Protein AF-0000000079913265 (afdb_homodimer)

Foldseek 3Di:
DPQPDDDPDDPLNVVQVVCCVVPVPDDPVVCVPVVVVVVVVVVVLVLLCVLQVVLPHHPLLLQQLVQQVVVPPVSKDFLVSSCVRGPDNPDDSVVSLVVCVVVVQWDKDADPVHRVTIMIGGDPVNNVSSVVSVVSNVVSVCVVCVSDDPVRVVVVVVVVVVVVVVVVVVVPPPD/DPQPDDDPDDPLNVVQVVCCVVPVVDDPVVCVPVVVVVVVVVVVLVLLCVLQVVLPHHPLLLQQLVQQVVVPPVSKDFLVSSCVRGPDNPDDSVVSLVVCVVVVQWDKDADPVHRVTIMIGGDPVNNVSSVVSVVSNVVSVCVVCVSDDPVRVVVVVVVVVVVVVVVVVVPPPPD

Secondary structure (DSSP, 8-state):
---PPPPS--HHHHHHHHHHHH-TTS--TTHHHHHHHHHHHHHHHHHHHHHHHHTT--HHHHHHHHHHHHT-TT-EEEHHHHHHH-SS--S-HHHHHHHHHHTTSEEEEE-SS-TT-EEEEE-HHHHHHHHHHHHHHHHHHHHHHTTS-HHHHHHHHHHHHHHHHHHHHHHS---/---PPPPS--HHHHHHHHHHHH-TTS--TTHHHHHHHHHHHHHHHHHHHHHHHHTT--HHHHHHHHHHHHT-TT-EEEHHHHHHH-SS--S-HHHHHHHHHHTTSEEEEE-SS-TT-EEEEE-HHHHHHHHHHHHHHHHHHHHHHTTS-HHHHHHHHHHHHHHHHHHHHHHS---

Organism: NCBI:txid1990687

Nearest PDB structures (foldseek):
  8ylj-assembly1_A  TM=9.415E-01  e=3.401E-14  Pectobacterium atrosepticum
  8ylg-assembly1_B  TM=9.273E-01  e=4.060E-13  Burkholderia thailandensis
  8ylm-assembly1_A  TM=8.677E-01  e=1.323E-09  Deinococcus radiodurans
  2nnn-assembly3_F  TM=8.745E-01  e=3.404E-07  Pseudomonas aeruginosa
  7kfq-assembly1_A  TM=7.157E-01  e=2.123E-07  Variovorax paradoxus

Structure (mmCIF, N/CA/C/O backbone):
data_AF-0000000079913265-model_v1
#
loop_
_entity.id
_entity.type
_entity.pdbx_description
1 polymer 'MarR family transcriptional regulator'
#
loop_
_atom_site.group_PDB
_atom_site.id
_atom_site.type_symbol
_atom_site.label_atom_id
_atom_site.label_alt_id
_atom_site.label_comp_id
_atom_site.label_asym_id
_atom_site.label_entity_id
_atom_site.label_seq_id
_atom_site.pdbx_PDB_ins_code
_atom_site.Cartn_x
_atom_site.Cartn_y
_atom_site.Cartn_z
_atom_site.occupancy
_atom_site.B_iso_or_equiv
_atom_site.auth_seq_id
_atom_site.auth_comp_id
_atom_site.auth_asym_id
_atom_site.auth_atom_id
_atom_site.pdbx_PDB_model_num
ATOM 1 N N . MET A 1 1 ? 22.391 -13.742 11.375 1 39.75 1 MET A N 1
ATOM 2 C CA . MET A 1 1 ? 22.5 -12.32 11.047 1 39.75 1 MET A CA 1
ATOM 3 C C . MET A 1 1 ? 21.828 -11.469 12.117 1 39.75 1 MET A C 1
ATOM 5 O O . MET A 1 1 ? 20.672 -11.703 12.469 1 39.75 1 MET A O 1
ATOM 9 N N . THR A 1 2 ? 22.5 -10.867 12.93 1 47.47 2 THR A N 1
ATOM 10 C CA . THR A 1 2 ? 22.047 -10.148 14.109 1 47.47 2 THR A CA 1
ATOM 11 C C . THR A 1 2 ? 20.984 -9.109 13.734 1 47.47 2 THR A C 1
ATOM 13 O O . THR A 1 2 ? 21.266 -8.195 12.945 1 47.47 2 THR A O 1
ATOM 16 N N . GLN A 1 3 ? 19.734 -9.438 13.711 1 60.06 3 GLN A N 1
ATOM 17 C CA . GLN A 1 3 ? 18.625 -8.547 13.383 1 60.06 3 GLN A CA 1
ATOM 18 C C . GLN A 1 3 ? 18.688 -7.254 14.188 1 60.06 3 GLN A C 1
ATOM 20 O O . GLN A 1 3 ? 18.875 -7.285 15.406 1 60.06 3 GLN A O 1
ATOM 25 N N . ARG A 1 4 ? 19 -6.188 13.578 1 70 4 ARG A N 1
ATOM 26 C CA . ARG A 1 4 ? 19 -4.895 14.25 1 70 4 ARG A CA 1
ATOM 27 C C . ARG A 1 4 ? 17.688 -4.66 14.992 1 70 4 ARG A C 1
ATOM 29 O O . ARG A 1 4 ? 16.609 -4.992 14.477 1 70 4 ARG A O 1
ATOM 36 N N . PRO A 1 5 ? 17.938 -4.367 16.219 1 83.25 5 PRO A N 1
ATOM 37 C CA . PRO A 1 5 ? 16.703 -4.117 16.984 1 83.25 5 PRO A CA 1
ATOM 38 C C . PRO A 1 5 ? 15.805 -3.07 16.328 1 83.25 5 PRO A C 1
ATOM 40 O O . PRO A 1 5 ? 16.297 -2.115 15.727 1 83.25 5 PRO A O 1
ATOM 43 N N . VAL A 1 6 ? 14.586 -3.309 16.375 1 84.25 6 VAL A N 1
ATOM 44 C CA . VAL A 1 6 ? 13.609 -2.359 15.844 1 84.25 6 VAL A CA 1
ATOM 45 C C . VAL A 1 6 ? 13.523 -1.142 16.766 1 84.25 6 VAL A C 1
ATOM 47 O O . VAL A 1 6 ? 13.227 -1.274 17.953 1 84.25 6 VAL A O 1
ATOM 50 N N . PRO A 1 7 ? 13.797 0.081 16.188 1 86.06 7 PRO A N 1
ATOM 51 C CA . PRO A 1 7 ? 13.664 1.273 17.016 1 86.06 7 PRO A CA 1
ATOM 52 C C . PRO A 1 7 ? 12.258 1.433 17.609 1 86.06 7 PRO A C 1
ATOM 54 O O . PRO A 1 7 ? 11.281 1.046 16.969 1 86.06 7 PRO A O 1
ATOM 57 N N . ASP A 1 8 ? 12.172 2.004 18.703 1 87.12 8 ASP A N 1
ATOM 58 C CA . ASP A 1 8 ? 10.906 2.184 19.406 1 87.12 8 ASP A CA 1
ATOM 59 C C . ASP A 1 8 ? 10.102 3.328 18.797 1 87.12 8 ASP A C 1
ATOM 61 O O . ASP A 1 8 ? 8.898 3.463 19.062 1 87.12 8 ASP A O 1
ATOM 65 N N . ARG A 1 9 ? 10.852 4.172 18.078 1 92.25 9 ARG A N 1
ATOM 66 C CA . ARG A 1 9 ? 10.211 5.309 17.422 1 92.25 9 ARG A CA 1
ATOM 67 C C . ARG A 1 9 ? 10.578 5.359 15.945 1 92.25 9 ARG A C 1
ATOM 69 O O . ARG A 1 9 ? 11.648 4.891 15.547 1 92.25 9 ARG A O 1
ATOM 76 N N . ASP A 1 10 ? 9.633 5.887 15.148 1 94.19 10 ASP A N 1
ATOM 77 C CA . ASP A 1 10 ? 9.875 6.035 13.719 1 94.19 10 ASP A CA 1
ATOM 78 C C . ASP A 1 10 ? 9.359 7.379 13.211 1 94.19 10 ASP A C 1
ATOM 80 O O . ASP A 1 10 ? 8.969 8.242 14 1 94.19 10 ASP A O 1
ATOM 84 N N . ALA A 1 11 ? 9.477 7.578 11.922 1 93.25 11 ALA A N 1
ATOM 85 C CA . ALA A 1 11 ? 9.102 8.852 11.305 1 93.25 11 ALA A CA 1
ATOM 86 C C . ALA A 1 11 ? 7.629 9.164 11.555 1 93.25 11 ALA A C 1
ATOM 88 O O . ALA A 1 11 ? 7.258 10.336 11.711 1 93.25 11 ALA A O 1
ATOM 89 N N . VAL A 1 12 ? 6.758 8.156 11.617 1 97.12 12 VAL A N 1
ATOM 90 C CA . VAL A 1 12 ? 5.332 8.359 11.844 1 97.12 12 VAL A CA 1
ATOM 91 C C . VAL A 1 12 ? 5.105 8.945 13.227 1 97.12 12 VAL A C 1
ATOM 93 O O . VAL A 1 12 ? 4.266 9.836 13.406 1 97.12 12 VAL A O 1
ATOM 96 N N . ASP A 1 13 ? 5.852 8.461 14.234 1 97.5 13 ASP A N 1
ATOM 97 C CA . ASP A 1 13 ? 5.762 9.039 15.57 1 97.5 13 ASP A CA 1
ATOM 98 C C . ASP A 1 13 ? 6.102 10.523 15.555 1 97.5 13 ASP A C 1
ATOM 100 O O . ASP A 1 13 ? 5.441 11.32 16.219 1 97.5 13 ASP A O 1
ATOM 104 N N . ASP A 1 14 ? 7.16 10.891 14.805 1 96.31 14 ASP A N 1
ATOM 105 C CA . ASP A 1 14 ? 7.566 12.289 14.703 1 96.31 14 ASP A CA 1
ATOM 106 C C . ASP A 1 14 ? 6.453 13.133 14.086 1 96.31 14 ASP A C 1
ATOM 108 O O . ASP A 1 14 ? 6.18 14.242 14.562 1 96.31 14 ASP A O 1
ATOM 112 N N . ILE A 1 15 ? 5.852 12.633 13.047 1 97.5 15 ILE A N 1
ATOM 113 C CA . ILE A 1 15 ? 4.789 13.352 12.344 1 97.5 15 ILE A CA 1
ATOM 114 C C . ILE A 1 15 ? 3.584 13.516 13.266 1 97.5 15 ILE A C 1
ATOM 116 O O . ILE A 1 15 ? 3 14.602 13.344 1 97.5 15 ILE A O 1
ATOM 120 N N . VAL A 1 16 ? 3.223 12.469 13.977 1 98.12 16 VAL A N 1
ATOM 121 C CA . VAL A 1 16 ? 2.105 12.523 14.906 1 98.12 16 VAL A CA 1
ATOM 122 C C . VAL A 1 16 ? 2.377 13.578 15.977 1 98.12 16 VAL A C 1
ATOM 124 O O . VAL A 1 16 ? 1.499 14.375 16.312 1 98.12 16 VAL A O 1
ATOM 127 N N . ASP A 1 17 ? 3.598 13.594 16.484 1 97.75 17 ASP A N 1
ATOM 128 C CA . ASP A 1 17 ? 3.979 14.57 17.5 1 97.75 17 ASP A CA 1
ATOM 129 C C . ASP A 1 17 ? 3.896 15.992 16.969 1 97.75 17 ASP A C 1
ATOM 131 O O . ASP A 1 17 ? 3.443 16.906 17.656 1 97.75 17 ASP A O 1
ATOM 135 N N . GLN A 1 18 ? 4.352 16.203 15.766 1 97.56 18 GLN A N 1
ATOM 136 C CA . GLN A 1 18 ? 4.32 17.531 15.156 1 97.56 18 GLN A CA 1
ATOM 137 C C . GLN A 1 18 ? 2.887 18.016 14.984 1 97.56 18 GLN A C 1
ATOM 139 O O . GLN A 1 18 ? 2.586 19.188 15.281 1 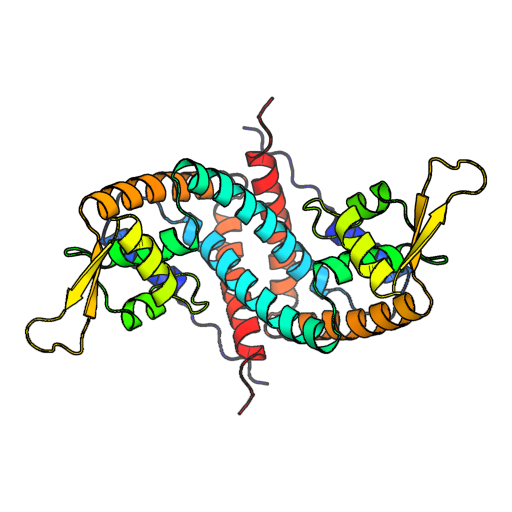97.56 18 GLN A O 1
ATOM 144 N N . TRP A 1 19 ? 2.031 17.125 14.516 1 98 19 TRP A N 1
ATOM 145 C CA . TRP A 1 19 ? 0.624 17.484 14.406 1 98 19 TRP A CA 1
ATOM 146 C C . TRP A 1 19 ? 0.044 17.859 15.758 1 98 19 TRP A C 1
ATOM 148 O O . TRP A 1 19 ? -0.651 18.875 15.883 1 98 19 TRP A O 1
ATOM 158 N N . ALA A 1 20 ? 0.318 17.031 16.75 1 97.44 20 ALA A N 1
ATOM 159 C CA . ALA A 1 20 ? -0.213 17.25 18.094 1 97.44 20 ALA A CA 1
ATOM 160 C C . ALA A 1 20 ? 0.242 18.609 18.641 1 97.44 20 ALA A C 1
ATOM 162 O O . ALA A 1 20 ? -0.51 19.281 19.359 1 97.44 20 ALA A O 1
ATOM 163 N N . HIS A 1 21 ? 1.423 19.047 18.328 1 97.38 21 HIS A N 1
ATOM 164 C CA . HIS A 1 21 ? 1.978 20.312 18.781 1 97.38 21 HIS A CA 1
ATOM 165 C C . HIS A 1 21 ? 1.354 21.484 18.047 1 97.38 21 HIS A C 1
ATOM 167 O O . HIS A 1 21 ? 1.011 22.5 18.656 1 97.38 21 HIS A O 1
ATOM 173 N N . GLN A 1 22 ? 1.153 21.359 16.781 1 97.81 22 GLN A N 1
ATOM 174 C CA . GLN A 1 22 ? 0.736 22.484 15.961 1 97.81 22 GLN A CA 1
ATOM 175 C C . GLN A 1 22 ? -0.785 22.594 15.914 1 97.81 22 GLN A C 1
ATOM 177 O O . GLN A 1 22 ? -1.325 23.688 15.711 1 97.81 22 GLN A O 1
ATOM 182 N N . TRP A 1 23 ? -1.471 21.5 16.062 1 97.69 23 TRP A N 1
ATOM 183 C CA . TRP A 1 23 ? -2.926 21.438 15.977 1 97.69 23 TRP A CA 1
ATOM 184 C C . TRP A 1 23 ? -3.484 20.375 16.906 1 97.69 23 TRP A C 1
ATOM 186 O O . TRP A 1 23 ? -4.027 19.359 16.453 1 97.69 23 TRP A O 1
ATOM 196 N N . PRO A 1 24 ? -3.471 20.625 18.203 1 97.75 24 PRO A N 1
ATOM 197 C CA . PRO A 1 24 ? -3.807 19.625 19.219 1 97.75 24 PRO A CA 1
ATOM 198 C C . PRO A 1 24 ? -5.238 19.094 19.094 1 97.75 24 PRO A C 1
ATOM 200 O O . PRO A 1 24 ? -5.535 17.984 19.516 1 97.75 24 PRO A O 1
ATOM 203 N N .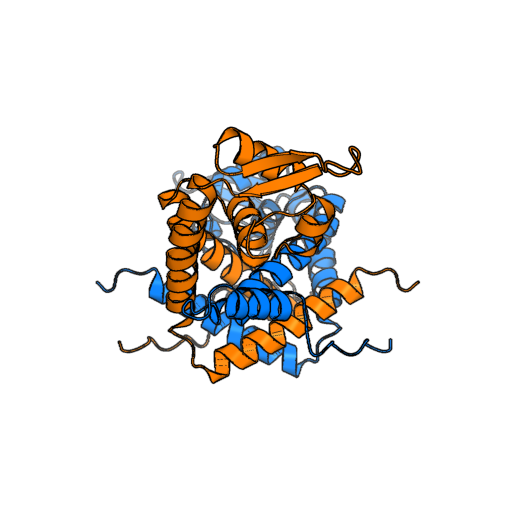 GLU A 1 25 ? -6.164 19.828 18.516 1 97.94 25 GLU A N 1
ATOM 204 C CA . GLU A 1 25 ? -7.574 19.469 18.438 1 97.94 25 GLU A CA 1
ATOM 205 C C . GLU A 1 25 ? -7.812 18.438 17.328 1 97.94 25 GLU A C 1
ATOM 207 O O . GLU A 1 25 ? -8.859 17.781 17.312 1 97.94 25 GLU A O 1
ATOM 212 N N . LEU A 1 26 ? -6.883 18.344 16.406 1 98.25 26 LEU A N 1
ATOM 213 C CA . LEU A 1 26 ? -7.012 17.406 15.305 1 98.25 26 LEU A CA 1
ATOM 214 C C . LEU A 1 26 ? -6.578 16 15.719 1 98.25 26 LEU A C 1
ATOM 216 O O . LEU A 1 26 ? -5.461 15.82 16.203 1 98.25 26 LEU A O 1
ATOM 220 N N . ASP A 1 27 ? -7.449 15.016 15.641 1 98.12 27 ASP A N 1
ATOM 221 C CA . ASP A 1 27 ? -7.086 13.633 15.93 1 98.12 27 ASP A CA 1
ATOM 222 C C . ASP A 1 27 ? -6.348 13 14.758 1 98.12 27 ASP A C 1
ATOM 224 O O . ASP A 1 27 ? -6.957 12.695 13.727 1 98.12 27 ASP A O 1
ATOM 228 N N . VAL A 1 28 ? -5.035 12.75 14.906 1 98.31 28 VAL A N 1
ATOM 229 C CA . VAL A 1 28 ? -4.266 12.164 13.812 1 98.31 28 VAL A CA 1
ATOM 230 C C . VAL A 1 28 ? -3.838 10.742 14.188 1 98.31 28 VAL A C 1
ATOM 232 O O . VAL A 1 28 ? -2.934 10.18 13.57 1 98.31 28 VAL A O 1
ATOM 235 N N . SER A 1 29 ? -4.492 10.125 15.227 1 98 29 SER A N 1
ATOM 236 C CA . SER A 1 29 ? -4.129 8.797 15.719 1 98 29 SER A CA 1
ATOM 237 C C . SER A 1 29 ? -4.203 7.758 14.602 1 98 29 SER A C 1
ATOM 239 O O . SER A 1 29 ? -3.422 6.801 14.586 1 98 29 SER A O 1
ATOM 241 N N . PRO A 1 30 ? -5.117 7.938 13.594 1 98.31 30 PRO A N 1
ATOM 242 C CA . PRO A 1 30 ? -5.168 6.922 12.539 1 98.31 30 PRO A CA 1
ATOM 243 C C . PRO A 1 30 ? -3.857 6.816 11.758 1 98.31 30 PRO A C 1
ATOM 245 O O . PRO A 1 30 ? -3.576 5.781 11.148 1 98.31 30 PRO A O 1
ATOM 248 N N . LEU A 1 31 ? -3.092 7.945 11.75 1 98 31 LEU A N 1
ATOM 249 C CA . LEU A 1 31 ? -1.812 7.98 11.055 1 98 31 LEU A CA 1
ATOM 250 C C . LEU A 1 31 ? -0.871 6.906 11.586 1 98 31 LEU A C 1
ATOM 252 O O . LEU A 1 31 ? -0.032 6.387 10.852 1 98 31 LEU A O 1
ATOM 256 N N . LYS A 1 32 ? -1.025 6.578 12.867 1 98.44 32 LYS A N 1
ATOM 257 C CA . LYS A 1 32 ? -0.16 5.574 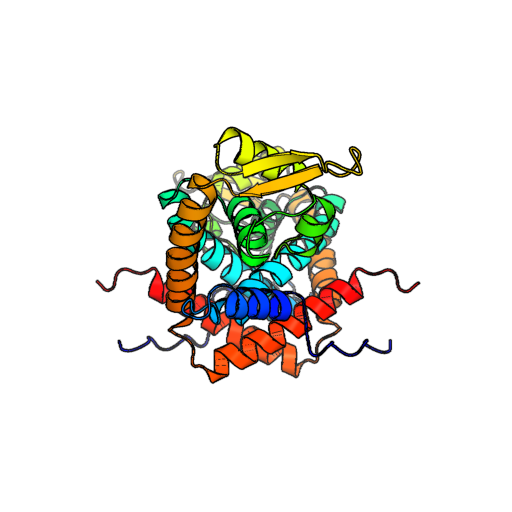13.477 1 98.44 32 LYS A CA 1
ATOM 258 C C . LYS A 1 32 ? -0.274 4.234 12.758 1 98.44 32 LYS A C 1
ATOM 260 O O . LYS A 1 32 ? 0.706 3.494 12.656 1 98.44 32 LYS A O 1
ATOM 265 N N . VAL A 1 33 ? -1.456 3.957 12.25 1 98.75 33 VAL A N 1
ATOM 266 C CA . VAL A 1 33 ? -1.671 2.701 11.539 1 98.75 33 VAL A CA 1
ATOM 267 C C . VAL A 1 33 ? -1.511 2.926 10.039 1 98.75 33 VAL A C 1
ATOM 269 O O . VAL A 1 33 ? -0.651 2.311 9.398 1 98.75 33 VAL A O 1
ATOM 272 N N . LEU A 1 34 ? -2.301 3.883 9.508 1 98.56 34 LEU A N 1
ATOM 273 C CA . LEU A 1 34 ? -2.428 3.992 8.055 1 98.56 34 LEU A CA 1
ATOM 274 C C . LEU A 1 34 ? -1.211 4.691 7.457 1 98.56 34 LEU A C 1
ATOM 276 O O . LEU A 1 34 ? -0.864 4.453 6.297 1 98.56 34 LEU A O 1
ATOM 280 N N . GLY A 1 35 ? -0.509 5.566 8.219 1 97.88 35 GLY A N 1
ATOM 281 C CA . GLY A 1 35 ? 0.789 6.059 7.785 1 97.88 35 GLY A CA 1
ATOM 282 C C . GLY A 1 35 ? 1.826 4.961 7.641 1 97.88 35 GLY A C 1
ATOM 283 O O . GLY A 1 35 ? 2.574 4.93 6.664 1 97.88 35 GLY A O 1
ATOM 284 N N . ARG A 1 36 ? 1.823 4.035 8.602 1 98.12 36 ARG A N 1
ATOM 285 C CA . ARG A 1 36 ? 2.785 2.938 8.57 1 98.12 36 ARG A CA 1
ATOM 286 C C . ARG A 1 36 ? 2.422 1.92 7.496 1 98.12 36 ARG A C 1
ATOM 288 O O . ARG A 1 36 ? 3.305 1.32 6.879 1 98.12 36 ARG A O 1
ATOM 295 N N . LEU A 1 37 ? 1.113 1.72 7.273 1 98.5 37 LEU A N 1
ATOM 296 C CA . LEU A 1 37 ? 0.681 0.907 6.141 1 98.5 37 LEU A CA 1
ATOM 297 C C . LEU A 1 37 ? 1.208 1.478 4.828 1 98.5 37 LEU A C 1
ATOM 299 O O . LEU A 1 37 ? 1.728 0.738 3.988 1 98.5 37 LEU A O 1
ATOM 303 N N . HIS A 1 38 ? 1.047 2.781 4.68 1 97.38 38 HIS A N 1
ATOM 304 C CA . HIS A 1 38 ? 1.468 3.484 3.473 1 97.38 38 HIS A CA 1
ATOM 305 C C . HIS A 1 38 ? 2.971 3.352 3.252 1 97.38 38 HIS A C 1
ATOM 307 O O . HIS A 1 38 ? 3.412 2.959 2.17 1 97.38 38 HIS A O 1
ATOM 313 N N . ARG A 1 39 ? 3.711 3.619 4.246 1 96 39 ARG A N 1
ATOM 314 C CA . ARG A 1 39 ? 5.168 3.553 4.148 1 96 39 ARG A CA 1
ATOM 315 C C . ARG A 1 39 ? 5.633 2.127 3.873 1 96 39 ARG A C 1
ATOM 317 O O . ARG A 1 39 ? 6.484 1.903 3.01 1 96 39 ARG A O 1
ATOM 324 N N . SER A 1 40 ? 5.086 1.134 4.621 1 97.38 40 SER A N 1
ATOM 325 C CA . SER A 1 40 ? 5.457 -0.263 4.426 1 97.38 40 SER A CA 1
ATOM 326 C C . SER A 1 40 ? 5.148 -0.721 3.002 1 97.38 40 SER A C 1
ATOM 328 O O . SER A 1 40 ? 5.953 -1.425 2.385 1 97.38 40 SER A O 1
ATOM 330 N N . TYR A 1 41 ? 4.004 -0.296 2.506 1 97.19 41 TYR A N 1
ATOM 331 C CA . TYR A 1 41 ? 3.625 -0.69 1.153 1 97.19 41 TYR A CA 1
ATOM 332 C C . TYR A 1 41 ? 4.598 -0.123 0.126 1 97.19 41 TYR A C 1
ATOM 334 O O . TYR A 1 41 ? 5 -0.82 -0.808 1 97.19 41 TYR A O 1
ATOM 342 N N . LEU A 1 42 ? 4.938 1.165 0.232 1 94.81 42 LEU A N 1
ATOM 343 C CA . LEU A 1 42 ? 5.832 1.778 -0.743 1 94.81 42 LEU A CA 1
ATOM 344 C C . LEU A 1 42 ? 7.191 1.083 -0.747 1 94.81 42 LEU A C 1
ATOM 346 O O . LEU A 1 42 ? 7.785 0.878 -1.808 1 94.81 42 LEU A O 1
ATOM 350 N N . ARG A 1 43 ? 7.688 0.739 0.464 1 94.56 43 ARG A N 1
ATOM 351 C CA . ARG A 1 43 ? 8.945 0.01 0.551 1 94.56 43 ARG A CA 1
ATOM 352 C C . ARG A 1 43 ? 8.82 -1.38 -0.065 1 94.56 43 ARG A C 1
ATOM 354 O O . ARG A 1 43 ? 9.719 -1.829 -0.785 1 94.56 43 ARG A O 1
ATOM 361 N N . TYR A 1 44 ? 7.754 -2.004 0.228 1 96.25 44 TYR A N 1
ATOM 362 C CA . TYR A 1 44 ? 7.418 -3.295 -0.363 1 96.25 44 TYR A CA 1
ATOM 363 C C . TYR A 1 44 ? 7.34 -3.195 -1.882 1 96.25 44 TYR A C 1
ATOM 365 O O . TYR A 1 44 ? 7.957 -3.992 -2.594 1 96.25 44 TYR A O 1
ATOM 373 N N . GLN A 1 45 ? 6.613 -2.256 -2.408 1 94.69 45 GLN A N 1
ATOM 374 C CA . GLN A 1 45 ? 6.438 -2.049 -3.842 1 94.69 45 GLN A CA 1
ATOM 375 C C . GLN A 1 45 ? 7.777 -1.839 -4.539 1 94.69 45 GLN A C 1
ATOM 377 O O . GLN A 1 45 ? 8.016 -2.385 -5.617 1 94.69 45 GLN A O 1
ATOM 382 N N . ALA A 1 46 ? 8.648 -1.076 -3.939 1 93.06 46 ALA A N 1
ATOM 383 C CA . ALA A 1 46 ? 9.977 -0.836 -4.5 1 93.06 46 ALA A CA 1
ATOM 384 C C . ALA A 1 46 ? 10.766 -2.135 -4.605 1 93.06 46 ALA A C 1
ATOM 386 O O . ALA A 1 46 ? 11.484 -2.355 -5.59 1 93.06 46 ALA A O 1
ATOM 387 N N . SER A 1 47 ? 10.641 -2.934 -3.598 1 92.94 47 SER A N 1
ATOM 388 C CA . SER A 1 47 ? 11.336 -4.215 -3.6 1 92.94 47 SER A CA 1
ATOM 389 C C . SER A 1 47 ? 10.82 -5.125 -4.707 1 92.94 47 SER A C 1
ATOM 391 O O . SER A 1 47 ? 11.586 -5.867 -5.32 1 92.94 47 SER A O 1
ATOM 393 N N . LEU A 1 48 ? 9.492 -5.066 -5.012 1 93.62 48 LEU A N 1
ATOM 394 C CA . LEU A 1 48 ? 8.883 -5.863 -6.07 1 93.62 48 LEU A CA 1
ATOM 395 C C . LEU A 1 48 ? 9.352 -5.391 -7.441 1 93.62 48 LEU A C 1
ATOM 397 O O . LEU A 1 48 ? 9.586 -6.203 -8.336 1 93.62 48 LEU A O 1
ATOM 401 N N . ALA A 1 49 ? 9.43 -4.09 -7.57 1 92.06 49 ALA A N 1
ATOM 402 C CA . ALA A 1 49 ? 9.828 -3.502 -8.844 1 92.06 49 ALA A CA 1
ATOM 403 C C . ALA A 1 49 ? 11.188 -4.035 -9.297 1 92.06 49 ALA A C 1
ATOM 405 O O . ALA A 1 49 ? 11.391 -4.309 -10.484 1 92.06 49 ALA A O 1
ATOM 406 N N . VAL A 1 50 ? 12.047 -4.215 -8.383 1 90.88 50 VAL A N 1
ATOM 407 C CA . VAL A 1 50 ? 13.383 -4.711 -8.688 1 90.88 50 VAL A CA 1
ATOM 408 C C . VAL A 1 50 ? 13.297 -6.113 -9.281 1 90.88 50 VAL A C 1
ATOM 410 O O . VAL A 1 50 ? 13.898 -6.395 -10.32 1 90.88 50 VAL A O 1
ATOM 413 N N . VAL A 1 51 ? 12.5 -6.965 -8.695 1 93.06 51 VAL A N 1
ATOM 414 C CA . VAL A 1 51 ? 12.344 -8.352 -9.125 1 93.06 51 VAL A CA 1
ATOM 415 C C . VAL A 1 51 ? 11.648 -8.391 -10.484 1 93.06 51 VAL A C 1
ATOM 417 O O . VAL A 1 51 ? 12.102 -9.07 -11.406 1 93.06 51 VAL A O 1
ATOM 420 N N . PHE A 1 52 ? 10.547 -7.684 -10.688 1 94.12 52 PHE A N 1
ATOM 421 C CA . PHE A 1 52 ? 9.719 -7.746 -11.883 1 94.12 52 PHE A CA 1
ATOM 422 C C . PHE A 1 52 ? 10.438 -7.109 -13.07 1 94.12 52 PHE A C 1
ATOM 424 O O . PHE A 1 52 ? 10.352 -7.605 -14.195 1 94.12 52 PHE A O 1
ATOM 431 N N . GLU A 1 53 ? 11.156 -6.027 -12.805 1 92.06 53 GLU A N 1
ATOM 432 C CA . GLU A 1 53 ? 11.93 -5.391 -13.867 1 92.06 53 GLU A CA 1
ATOM 433 C C . GLU A 1 53 ? 12.992 -6.336 -14.422 1 92.06 53 GLU A C 1
ATOM 435 O O . GLU A 1 53 ? 13.234 -6.363 -15.633 1 92.06 53 GLU A O 1
ATOM 440 N N . GLU A 1 54 ? 13.586 -7.07 -13.578 1 91.81 54 GLU A N 1
ATOM 441 C CA . GLU A 1 54 ? 14.594 -8.039 -13.992 1 91.81 54 GLU A CA 1
ATOM 442 C C . GLU A 1 54 ? 14.016 -9.07 -14.961 1 91.81 54 GLU A C 1
ATOM 444 O O . GLU A 1 54 ? 14.742 -9.633 -15.781 1 91.81 54 GLU A O 1
ATOM 449 N N . HIS A 1 55 ? 12.734 -9.203 -14.922 1 90.88 55 HIS A N 1
ATOM 450 C CA . HIS A 1 55 ? 12.109 -10.242 -15.734 1 90.88 55 HIS A CA 1
ATOM 451 C C . HIS A 1 55 ? 11.211 -9.633 -16.812 1 90.88 55 HIS A C 1
ATOM 453 O O . HIS A 1 55 ? 10.484 -10.359 -17.484 1 90.88 55 HIS A O 1
ATOM 459 N N . GLY A 1 56 ? 11.156 -8.328 -16.859 1 90.69 56 GLY A N 1
ATOM 460 C CA . GLY A 1 56 ? 10.469 -7.621 -17.922 1 90.69 56 GLY A CA 1
ATOM 461 C C . GLY A 1 56 ? 8.961 -7.652 -17.781 1 90.69 56 GLY A C 1
ATOM 462 O O . GLY A 1 56 ? 8.234 -7.609 -18.781 1 90.69 56 GLY A O 1
ATOM 463 N N . ILE A 1 57 ? 8.406 -7.906 -16.641 1 92.56 57 ILE A N 1
ATOM 464 C CA . ILE A 1 57 ? 6.965 -7.855 -16.406 1 92.56 57 ILE A CA 1
ATOM 465 C C . ILE A 1 57 ? 6.668 -6.945 -15.219 1 92.56 57 ILE A C 1
ATOM 467 O O . ILE A 1 57 ? 7.582 -6.559 -14.484 1 92.56 57 ILE A O 1
ATOM 471 N N . ASN A 1 58 ? 5.477 -6.512 -15.078 1 92.19 58 ASN A N 1
ATOM 472 C CA . ASN A 1 58 ? 5.062 -5.727 -13.914 1 92.19 58 ASN A CA 1
ATOM 473 C C . ASN A 1 58 ? 4.098 -6.508 -13.031 1 92.19 58 ASN A C 1
ATOM 475 O O . ASN A 1 58 ? 3.736 -7.645 -13.344 1 92.19 58 ASN A O 1
ATOM 479 N N . MET A 1 59 ? 3.723 -5.926 -12 1 92.44 59 MET A N 1
ATOM 480 C CA . MET A 1 59 ? 2.916 -6.609 -10.992 1 92.44 59 MET A CA 1
ATOM 481 C C . MET A 1 59 ? 1.562 -7.016 -11.562 1 92.44 59 MET A C 1
ATOM 483 O O . MET A 1 59 ? 1.062 -8.102 -11.266 1 92.44 59 MET A O 1
ATOM 487 N N . ALA A 1 60 ? 0.961 -6.176 -12.352 1 91 60 ALA A N 1
ATOM 488 C CA . ALA A 1 60 ? -0.343 -6.477 -12.938 1 91 60 ALA A CA 1
ATOM 489 C C . ALA A 1 60 ? -0.264 -7.695 -13.852 1 91 60 ALA A C 1
ATOM 491 O O . ALA A 1 60 ? -1.118 -8.586 -13.789 1 91 60 ALA A O 1
ATOM 492 N N . SER A 1 61 ? 0.754 -7.711 -14.719 1 92.44 61 SER A N 1
ATOM 493 C CA . SER A 1 61 ? 0.982 -8.852 -15.602 1 92.44 61 SER A CA 1
ATOM 494 C C . SER A 1 61 ? 1.256 -10.125 -14.797 1 92.44 61 SER A C 1
ATOM 496 O O . SER A 1 61 ? 0.732 -11.188 -15.117 1 92.44 61 SER A O 1
ATOM 498 N N . PHE A 1 62 ? 2.066 -9.977 -13.82 1 96.19 62 PHE A N 1
ATOM 499 C CA . PHE A 1 62 ? 2.355 -11.125 -12.961 1 96.19 62 PHE A CA 1
ATOM 500 C C . PHE A 1 62 ? 1.071 -11.695 -12.375 1 96.19 62 PHE A C 1
ATOM 502 O O . PHE A 1 62 ? 0.878 -12.914 -12.359 1 96.19 62 PHE A O 1
ATOM 509 N N . ASP A 1 63 ? 0.268 -10.852 -11.82 1 95.94 63 ASP A N 1
ATOM 510 C CA . ASP A 1 63 ? -0.958 -11.289 -11.156 1 95.94 63 ASP A CA 1
ATOM 511 C C . ASP A 1 63 ? -1.834 -12.102 -12.102 1 95.94 63 ASP A C 1
ATOM 513 O O . ASP A 1 63 ? -2.383 -13.133 -11.711 1 95.94 63 ASP A O 1
ATOM 517 N N . VAL A 1 64 ? -1.98 -11.695 -13.352 1 95.75 64 VAL A N 1
ATOM 518 C CA . VAL A 1 64 ? -2.768 -12.422 -14.352 1 95.75 64 VAL A CA 1
ATOM 519 C C . VAL A 1 64 ? -2.107 -13.758 -14.656 1 95.75 64 VAL A C 1
ATOM 521 O O . VAL A 1 64 ? -2.768 -14.805 -14.656 1 95.75 64 VAL A O 1
ATOM 524 N N . LEU A 1 65 ? -0.809 -13.75 -14.945 1 97.38 65 LEU A N 1
ATOM 525 C CA . LEU A 1 65 ? -0.079 -14.977 -15.242 1 97.38 65 LEU A CA 1
ATOM 526 C C . LEU A 1 65 ? -0.179 -15.961 -14.078 1 97.38 65 LEU A C 1
ATOM 528 O O . LEU A 1 65 ? -0.369 -17.156 -14.289 1 97.38 65 LEU A O 1
ATOM 532 N N . ALA A 1 66 ? -0.006 -15.453 -12.883 1 98.06 66 ALA A N 1
ATOM 533 C CA . ALA A 1 66 ? -0.09 -16.281 -11.68 1 98.06 66 ALA A CA 1
ATOM 534 C C . ALA A 1 66 ? -1.468 -16.922 -11.555 1 98.06 66 ALA A C 1
ATOM 536 O O . ALA A 1 66 ? -1.58 -18.109 -11.195 1 98.06 66 ALA A O 1
ATOM 537 N N . ALA A 1 67 ? -2.504 -16.141 -11.797 1 97.38 67 ALA A N 1
ATOM 538 C CA . ALA A 1 67 ? -3.861 -16.672 -11.734 1 97.38 67 ALA A CA 1
ATOM 539 C C . ALA A 1 67 ? -4.043 -17.812 -12.742 1 97.38 67 ALA A C 1
ATOM 541 O O . ALA A 1 67 ? -4.617 -18.844 -12.406 1 97.38 67 ALA A O 1
ATOM 542 N N . LEU A 1 68 ? -3.576 -17.609 -13.945 1 98.06 68 LEU A N 1
ATOM 543 C CA . LEU A 1 68 ? -3.668 -18.641 -14.969 1 98.06 68 LEU A CA 1
ATOM 544 C C . LEU A 1 68 ? -2.896 -19.891 -14.547 1 98.06 68 LEU A C 1
ATOM 546 O O . LEU A 1 68 ? -3.396 -21 -14.68 1 98.06 68 LEU A O 1
ATOM 550 N N . ARG A 1 69 ? -1.71 -19.703 -14.039 1 98.5 69 ARG A N 1
ATOM 551 C CA . ARG A 1 69 ? -0.895 -20.828 -13.617 1 98.5 69 ARG A CA 1
ATOM 552 C C . ARG A 1 69 ? -1.586 -21.625 -12.508 1 98.5 69 ARG A C 1
ATOM 554 O O . ARG A 1 69 ? -1.562 -22.844 -12.508 1 98.5 69 ARG A O 1
ATOM 561 N N . ARG A 1 70 ? -2.172 -20.938 -11.609 1 97.81 70 ARG A N 1
ATOM 562 C CA . ARG A 1 70 ? -2.822 -21.562 -10.461 1 97.81 70 ARG A CA 1
ATOM 563 C C . ARG A 1 70 ? -4.09 -22.312 -10.883 1 97.81 70 ARG A C 1
ATOM 565 O O . ARG A 1 70 ? -4.641 -23.094 -10.109 1 97.81 70 ARG A O 1
ATOM 572 N N . SER A 1 71 ? -4.641 -22.016 -12.023 1 97.12 71 SER A N 1
ATOM 573 C CA . SER A 1 71 ? -5.855 -22.672 -12.484 1 97.12 71 SER A CA 1
ATOM 574 C C . SER A 1 71 ? -5.586 -24.125 -12.844 1 97.12 71 SER A C 1
ATOM 576 O O . SER A 1 71 ? -6.523 -24.922 -12.977 1 97.12 71 SER A O 1
ATOM 578 N N . GLY A 1 72 ? -4.234 -24.453 -13.047 1 97.44 72 GLY A N 1
ATOM 579 C CA . GLY A 1 72 ? -3.867 -25.797 -13.469 1 97.44 72 GLY A CA 1
ATOM 580 C C . GLY A 1 72 ? -3.99 -26 -14.969 1 97.44 72 GLY A C 1
ATOM 581 O O . GLY A 1 72 ? -4.547 -25.156 -15.672 1 97.44 72 GLY A O 1
ATOM 582 N N . PRO A 1 73 ? -3.387 -27.125 -15.461 1 96.56 73 PRO A N 1
ATOM 583 C CA . PRO A 1 73 ? -3.484 -27.391 -16.891 1 96.56 73 PRO A CA 1
ATOM 584 C C . PRO A 1 73 ? -4.93 -27.484 -17.375 1 96.56 73 PRO A C 1
ATOM 586 O O . PRO A 1 73 ? -5.77 -28.094 -16.703 1 96.56 73 PRO A O 1
ATOM 589 N N . PRO A 1 74 ? -5.27 -26.891 -18.562 1 96.62 74 PRO A N 1
ATOM 590 C CA . PRO A 1 74 ? -4.402 -26.297 -19.594 1 96.62 74 PRO A CA 1
ATOM 591 C C . PRO A 1 74 ? -4.125 -24.812 -19.344 1 96.62 74 PRO A C 1
ATOM 593 O O . PRO A 1 74 ? -3.912 -24.062 -20.297 1 96.62 74 PRO A O 1
ATOM 596 N N . TYR A 1 75 ? -4.254 -24.297 -18.016 1 98 75 TYR A N 1
ATOM 597 C CA . TYR A 1 75 ? -3.891 -22.969 -17.562 1 98 75 TYR A CA 1
ATOM 598 C C . TYR A 1 75 ? -4.691 -21.906 -18.312 1 98 75 TYR A C 1
ATOM 600 O O . TYR A 1 75 ? -4.125 -20.953 -18.844 1 98 75 TYR A O 1
ATOM 608 N N . ARG A 1 76 ? -5.926 -22.016 -18.266 1 97.31 76 ARG A N 1
ATOM 609 C CA . ARG A 1 76 ? -6.777 -21.078 -19 1 97.31 76 ARG A CA 1
ATOM 610 C C . ARG A 1 76 ? -7.934 -20.594 -18.125 1 97.31 76 ARG A C 1
ATOM 612 O O . ARG A 1 76 ? -8.398 -21.328 -17.25 1 97.31 76 ARG A O 1
ATOM 619 N N . MET A 1 77 ? -8.352 -19.406 -18.297 1 97.38 77 MET A N 1
ATOM 620 C CA . MET A 1 77 ? -9.469 -18.781 -17.594 1 97.38 77 MET A CA 1
ATOM 621 C C . MET A 1 77 ? -10.18 -17.781 -18.5 1 97.38 77 MET A C 1
ATOM 623 O O . MET A 1 77 ? -9.578 -17.234 -19.422 1 97.38 77 MET A O 1
ATOM 627 N N . THR A 1 78 ? -11.492 -17.641 -18.234 1 95.88 78 THR A N 1
ATOM 628 C CA . THR A 1 78 ? -12.203 -16.531 -18.844 1 95.88 78 THR A CA 1
ATOM 629 C C . THR A 1 78 ? -11.828 -15.211 -18.172 1 95.88 78 THR A C 1
ATOM 631 O O . THR A 1 78 ? -11.195 -15.203 -17.109 1 95.88 78 THR A O 1
ATOM 634 N N . SER A 1 79 ? -12.203 -14.055 -18.828 1 92.75 79 SER A N 1
ATOM 635 C CA . SER A 1 79 ? -11.969 -12.742 -18.234 1 92.75 79 SER A CA 1
ATOM 636 C C . SER A 1 79 ? -12.641 -12.617 -16.875 1 92.75 79 SER A C 1
ATOM 638 O O . SER A 1 79 ? -12.078 -12.031 -15.953 1 92.75 79 SER A O 1
ATOM 640 N N . GLY A 1 80 ? -13.852 -13.125 -16.734 1 92.56 80 GLY A N 1
ATOM 641 C CA . GLY A 1 80 ? -14.555 -13.109 -15.469 1 92.56 80 GLY A CA 1
ATOM 642 C C . GLY A 1 80 ? -13.852 -13.898 -14.375 1 92.56 80 GLY A C 1
ATOM 643 O O . GLY A 1 80 ? -13.734 -13.43 -13.242 1 92.56 80 GLY A O 1
ATOM 644 N N . GLN A 1 81 ? -13.414 -15.109 -14.758 1 94.31 81 GLN A N 1
ATOM 645 C CA . GLN A 1 81 ? -12.672 -15.945 -13.828 1 94.31 81 GLN A CA 1
ATOM 646 C C . GLN A 1 81 ? -11.375 -15.258 -13.391 1 94.31 81 GLN A C 1
ATOM 648 O O . GLN A 1 81 ? -10.992 -15.336 -12.219 1 94.31 81 GLN A O 1
ATOM 653 N N . LEU A 1 82 ? -10.688 -14.656 -14.336 1 94.62 82 LEU A N 1
ATOM 654 C CA . LEU A 1 82 ? -9.453 -13.93 -14.031 1 94.62 82 LEU A CA 1
ATOM 655 C C . LEU A 1 82 ? -9.719 -12.805 -13.039 1 94.62 82 LEU A C 1
ATOM 657 O O . LEU A 1 82 ? -8.961 -12.617 -12.086 1 94.62 82 LEU A O 1
ATOM 661 N N . ALA A 1 83 ? -10.75 -12.055 -13.258 1 91.06 83 ALA A N 1
ATOM 662 C CA . ALA A 1 83 ? -11.117 -10.945 -12.375 1 91.06 83 ALA A CA 1
ATOM 663 C C . ALA A 1 83 ? -11.367 -11.438 -10.953 1 91.06 83 ALA A C 1
ATOM 665 O O . ALA A 1 83 ? -10.992 -10.766 -9.984 1 91.06 83 ALA A O 1
ATOM 666 N N . GLU A 1 84 ? -11.867 -12.633 -10.812 1 90.62 84 GLU A N 1
ATOM 667 C CA . GLU A 1 84 ? -12.219 -13.195 -9.516 1 90.62 84 GLU A CA 1
ATOM 668 C C . GLU A 1 84 ? -11 -13.82 -8.844 1 90.62 84 GLU A C 1
ATOM 670 O O . GLU A 1 84 ? -10.969 -13.977 -7.617 1 90.62 84 GLU A O 1
ATOM 675 N N . SER A 1 85 ? -10.016 -14.164 -9.625 1 92.44 85 SER A N 1
ATOM 676 C CA . SER A 1 85 ? -8.898 -14.953 -9.117 1 92.44 85 SER A CA 1
ATOM 677 C C . SER A 1 85 ? -7.664 -14.094 -8.883 1 92.44 85 SER A C 1
ATOM 679 O O . SER A 1 85 ? -6.684 -14.547 -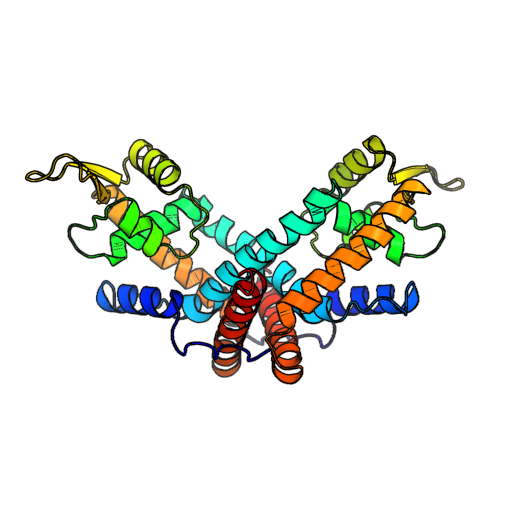8.289 1 92.44 85 SER A O 1
ATOM 681 N N . ALA A 1 86 ? -7.699 -12.883 -9.352 1 90.5 86 ALA A N 1
ATOM 682 C CA . ALA A 1 86 ? -6.559 -11.984 -9.188 1 90.5 86 ALA A CA 1
ATOM 683 C C . ALA A 1 86 ? -6.445 -11.492 -7.75 1 90.5 86 ALA A C 1
ATOM 685 O O . ALA A 1 86 ? -7.449 -11.367 -7.047 1 90.5 86 ALA A O 1
ATOM 686 N N . LEU A 1 87 ? -5.215 -11.297 -7.32 1 91.75 87 LEU A N 1
ATOM 687 C CA . LEU A 1 87 ? -4.973 -10.766 -5.984 1 91.75 87 LEU A CA 1
ATOM 688 C C . LEU A 1 87 ? -5.555 -9.367 -5.844 1 91.75 87 LEU A C 1
ATOM 690 O O . LEU A 1 87 ? -6.199 -9.055 -4.84 1 91.75 87 LEU A O 1
ATOM 694 N N . VAL A 1 88 ? -5.203 -8.469 -6.816 1 81.38 88 VAL A N 1
ATOM 695 C CA . VAL A 1 88 ? -5.66 -7.086 -6.797 1 81.38 88 VAL A CA 1
ATOM 696 C C . VAL A 1 88 ? -6.637 -6.848 -7.949 1 81.38 88 VAL A C 1
ATOM 698 O O . VAL A 1 88 ? -6.473 -7.41 -9.031 1 81.38 88 VAL A O 1
ATOM 701 N N . THR A 1 89 ? -8.039 -6.656 -7.68 1 65.31 89 THR A N 1
ATOM 702 C CA . THR A 1 89 ? -9.016 -6.508 -8.758 1 65.31 89 THR A CA 1
ATOM 703 C C . THR A 1 89 ? -9.094 -5.059 -9.219 1 65.31 89 THR A C 1
ATOM 705 O O . THR A 1 89 ? -9.383 -4.16 -8.43 1 65.31 89 THR A O 1
ATOM 708 N N . THR A 1 90 ? -8.266 -4.301 -9.695 1 57.75 90 THR A N 1
ATOM 709 C CA . THR A 1 90 ? -8.594 -2.92 -10.039 1 57.75 90 THR A CA 1
ATOM 710 C C . THR A 1 90 ? -9.133 -2.832 -11.469 1 57.75 90 THR A C 1
ATOM 712 O O . THR A 1 90 ? -9.18 -1.748 -12.055 1 57.75 90 THR A O 1
ATOM 715 N N . GLY A 1 91 ? -9.93 -3.703 -11.852 1 65.38 91 GLY A N 1
ATOM 716 C CA . GLY A 1 91 ? -10.367 -3.523 -13.227 1 65.38 91 GLY A CA 1
ATOM 717 C C . GLY A 1 91 ? -9.234 -3.592 -14.234 1 65.38 91 GLY A C 1
ATOM 718 O O . GLY A 1 91 ? -8.062 -3.584 -13.852 1 65.38 91 GLY A O 1
ATOM 719 N N . GLY A 1 92 ? -9.367 -3.994 -15.367 1 81.62 92 GLY A N 1
ATOM 720 C CA . GLY A 1 92 ? -8.406 -3.91 -16.453 1 81.62 92 GLY A CA 1
ATOM 721 C C . GLY A 1 92 ? -7.879 -5.266 -16.891 1 81.62 92 GLY A C 1
ATOM 722 O O . GLY A 1 92 ? -6.82 -5.352 -17.516 1 81.62 92 GLY A O 1
ATOM 723 N N . VAL A 1 93 ? -8.508 -6.211 -16.5 1 88.31 93 VAL A N 1
ATOM 724 C CA . VAL A 1 93 ? -8.086 -7.559 -16.875 1 88.31 93 VAL A CA 1
ATOM 725 C C . VAL A 1 93 ? -7.879 -7.645 -18.375 1 88.31 93 VAL A C 1
ATOM 727 O O . VAL A 1 93 ? -6.898 -8.227 -18.844 1 88.31 93 VAL A O 1
ATOM 730 N N . THR A 1 94 ? -8.781 -7.047 -19.062 1 87.94 94 THR A N 1
ATOM 731 C CA . THR A 1 94 ? -8.703 -7.086 -20.516 1 87.94 94 THR A CA 1
ATOM 732 C C . THR A 1 94 ? -7.402 -6.449 -21 1 87.94 94 THR A C 1
ATOM 734 O O . THR A 1 94 ? -6.688 -7.035 -21.828 1 87.94 94 THR A O 1
ATOM 737 N N . LEU A 1 95 ? -7.156 -5.27 -20.469 1 90.88 95 LEU A N 1
ATOM 738 C CA . LEU A 1 95 ? -5.938 -4.566 -20.859 1 90.88 95 LEU A CA 1
ATOM 739 C C . LEU A 1 95 ? -4.699 -5.379 -20.484 1 90.88 95 LEU A C 1
ATOM 741 O O . LEU A 1 95 ? -3.738 -5.434 -21.266 1 90.88 95 LEU A O 1
ATOM 745 N N . ARG A 1 96 ? -4.648 -6.008 -19.422 1 92.62 96 ARG A N 1
ATOM 746 C CA . ARG A 1 96 ? -3.516 -6.816 -18.984 1 92.62 96 ARG A CA 1
ATOM 747 C C . ARG A 1 96 ? -3.326 -8.031 -19.875 1 92.62 96 ARG A C 1
ATOM 749 O O . ARG A 1 96 ? -2.199 -8.367 -20.25 1 92.62 96 ARG A O 1
ATOM 756 N N . VAL A 1 97 ? -4.438 -8.633 -20.234 1 94.81 97 VAL A N 1
ATOM 757 C CA . VAL A 1 97 ? -4.375 -9.797 -21.094 1 94.81 97 VAL A CA 1
ATOM 758 C C . VAL A 1 97 ? -3.889 -9.391 -22.484 1 94.81 97 VAL A C 1
ATOM 760 O O . VAL A 1 97 ? -3.096 -10.102 -23.109 1 94.81 97 VAL A O 1
ATOM 763 N N . ASP A 1 98 ? -4.422 -8.258 -22.984 1 94.88 98 ASP A N 1
ATOM 764 C CA . ASP A 1 98 ? -3.971 -7.73 -24.266 1 94.88 98 ASP A CA 1
ATOM 765 C C . ASP A 1 98 ? -2.453 -7.562 -24.281 1 94.88 98 ASP A C 1
ATOM 767 O O . ASP A 1 98 ? -1.792 -7.98 -25.234 1 94.88 98 ASP A O 1
ATOM 771 N N . ARG A 1 99 ? -1.903 -6.98 -23.266 1 94.69 99 ARG A N 1
ATOM 772 C CA . ARG A 1 99 ? -0.467 -6.746 -23.156 1 94.69 99 ARG A CA 1
ATOM 773 C C . ARG A 1 99 ? 0.303 -8.062 -23.125 1 94.69 99 ARG A C 1
ATOM 775 O O . ARG A 1 99 ? 1.336 -8.195 -23.797 1 94.69 99 ARG A O 1
ATOM 782 N N . LEU A 1 100 ? -0.187 -9.016 -22.406 1 96.94 100 LEU A N 1
ATOM 783 C CA . LEU A 1 100 ? 0.464 -10.312 -22.266 1 96.94 100 LEU A CA 1
ATOM 784 C C . LEU A 1 100 ? 0.397 -11.102 -23.562 1 96.94 100 LEU A C 1
ATOM 786 O O . LEU A 1 100 ? 1.319 -11.852 -23.891 1 96.94 100 LEU A O 1
ATOM 790 N N . GLU A 1 101 ? -0.724 -10.969 -24.281 1 97.69 101 GLU A N 1
ATOM 791 C CA . GLU A 1 101 ? -0.858 -11.609 -25.578 1 97.69 101 GLU A CA 1
ATOM 792 C C . GLU A 1 101 ? 0.136 -11.031 -26.578 1 97.69 101 GLU A C 1
ATOM 794 O O . GLU A 1 101 ? 0.786 -11.773 -27.328 1 97.69 101 GLU A O 1
ATOM 799 N N . LYS A 1 102 ? 0.207 -9.719 -26.594 1 97.12 102 LYS A N 1
ATOM 800 C CA . LYS A 1 102 ? 1.166 -9.055 -27.453 1 97.12 102 LYS A CA 1
ATOM 801 C C . LYS A 1 102 ? 2.594 -9.484 -27.141 1 97.12 102 LYS A C 1
ATOM 803 O O . LYS A 1 102 ? 3.432 -9.586 -28.047 1 97.12 102 LYS A O 1
ATOM 808 N N . ALA A 1 103 ? 2.895 -9.797 -25.922 1 96.62 103 ALA A N 1
ATOM 809 C CA . ALA A 1 103 ? 4.219 -10.227 -25.484 1 96.62 103 ALA A CA 1
ATOM 810 C C . ALA A 1 103 ? 4.426 -11.719 -25.734 1 96.62 103 ALA A C 1
ATOM 812 O O . ALA A 1 103 ? 5.504 -12.25 -25.469 1 96.62 103 ALA A O 1
ATOM 813 N N . GLY A 1 104 ? 3.352 -12.422 -26.219 1 97.94 104 GLY A N 1
ATOM 814 C CA . GLY A 1 104 ? 3.443 -13.836 -26.562 1 97.94 104 GLY A CA 1
ATOM 815 C C . GLY A 1 104 ? 3.35 -14.75 -25.344 1 97.94 104 GLY A C 1
ATOM 816 O O . GLY A 1 104 ? 3.705 -15.93 -25.422 1 97.94 104 GLY A O 1
ATOM 817 N N . LEU A 1 105 ? 2.889 -14.25 -24.172 1 98.44 105 LEU A N 1
ATOM 818 C CA . LEU A 1 105 ? 2.869 -15.016 -22.938 1 98.44 105 LEU A CA 1
ATOM 819 C C . LEU A 1 105 ? 1.501 -15.648 -22.703 1 98.44 105 LEU A C 1
ATOM 821 O O . LEU A 1 105 ? 1.369 -16.594 -21.922 1 98.44 105 LEU A O 1
ATOM 825 N N . VAL A 1 106 ? 0.501 -15.086 -23.344 1 98.44 106 VAL A N 1
ATOM 826 C CA . VAL A 1 106 ? -0.874 -15.57 -23.266 1 98.44 106 VAL A CA 1
ATOM 827 C C . VAL A 1 106 ? -1.477 -15.641 -24.672 1 98.44 106 VAL A C 1
ATOM 829 O O . VAL A 1 106 ? -1.086 -14.883 -25.562 1 98.44 106 VAL A O 1
ATOM 832 N N . GLU A 1 107 ? -2.332 -16.531 -24.891 1 98.44 107 GLU A N 1
ATOM 833 C CA . GLU A 1 107 ? -3.119 -16.609 -26.125 1 98.44 107 GLU A CA 1
ATOM 834 C C . GLU A 1 107 ? -4.609 -16.719 -25.812 1 98.44 107 GLU A C 1
ATOM 836 O O . GLU A 1 107 ? -5 -17.281 -24.797 1 98.44 107 GLU A O 1
ATOM 841 N N . ARG A 1 108 ? -5.387 -16.172 -26.688 1 96.94 108 ARG A N 1
ATOM 842 C CA . ARG A 1 108 ? -6.836 -16.266 -26.547 1 96.94 108 ARG A CA 1
ATOM 843 C C . ARG A 1 108 ? -7.395 -17.406 -27.391 1 96.94 108 ARG A C 1
ATOM 845 O O . ARG A 1 108 ? -6.941 -17.625 -28.516 1 96.94 108 ARG A O 1
ATOM 852 N N . GLU A 1 109 ? -8.328 -18.062 -26.75 1 94.88 109 GLU A N 1
ATOM 853 C CA . GLU A 1 109 ? -8.984 -19.156 -27.438 1 94.88 109 GLU A CA 1
ATOM 854 C C . GLU A 1 109 ? -10.492 -19.125 -27.234 1 94.88 109 GLU A C 1
ATOM 856 O O . GLU A 1 109 ? -10.961 -19.016 -26.094 1 94.88 109 GLU A O 1
ATOM 861 N N . ARG A 1 110 ? -11.188 -19.234 -28.328 1 94.12 110 ARG A N 1
ATOM 862 C CA . ARG A 1 110 ? -12.641 -19.297 -28.219 1 94.12 110 ARG A CA 1
ATOM 863 C C . ARG A 1 110 ? -13.109 -20.719 -27.922 1 94.12 110 ARG A C 1
ATOM 865 O O . ARG A 1 110 ? -12.547 -21.688 -28.453 1 94.12 110 ARG A O 1
ATOM 872 N N . ASP A 1 111 ? -14.133 -20.75 -27.078 1 93.62 111 ASP A N 1
ATOM 873 C CA . ASP A 1 111 ? -14.727 -22.047 -26.766 1 93.62 111 ASP A CA 1
ATOM 874 C C . ASP A 1 111 ? -15.359 -22.672 -28 1 93.62 111 ASP A C 1
ATOM 876 O O . ASP A 1 111 ? -16.016 -21.984 -28.781 1 93.62 111 ASP A O 1
ATOM 880 N N . ALA A 1 112 ? -15.156 -23.938 -28.109 1 92.69 112 ALA A N 1
ATOM 881 C CA . ALA A 1 112 ? -15.602 -24.641 -29.312 1 92.69 112 ALA A CA 1
ATOM 882 C C . ALA A 1 112 ? -17.125 -24.75 -29.359 1 92.69 112 ALA A C 1
ATOM 884 O O . ALA A 1 112 ? -17.719 -24.734 -30.438 1 92.69 112 ALA A O 1
ATOM 885 N N . GLU A 1 113 ? -17.75 -24.891 -28.281 1 94.31 113 GLU A N 1
ATOM 886 C CA . GLU A 1 113 ? -19.188 -25.094 -28.203 1 94.31 113 GLU A CA 1
ATOM 887 C C . GLU A 1 113 ? -19.922 -23.766 -28.062 1 94.31 113 GLU A C 1
ATOM 889 O O . GLU A 1 113 ? -21.031 -23.609 -28.578 1 94.31 113 GLU A O 1
ATOM 894 N N . ASP A 1 114 ? -19.375 -22.875 -27.297 1 93.81 114 ASP A N 1
ATOM 895 C CA . ASP A 1 114 ? -19.969 -21.562 -27.078 1 93.81 114 ASP A CA 1
ATOM 896 C C . ASP A 1 114 ? -18.984 -20.453 -27.469 1 93.81 114 ASP A C 1
ATOM 898 O O . ASP A 1 114 ? -18.172 -20.031 -26.641 1 93.81 114 ASP A O 1
ATOM 902 N N . ARG A 1 115 ? -19.188 -19.938 -28.625 1 90.81 115 ARG A N 1
ATOM 903 C CA . ARG A 1 115 ? -18.234 -19 -29.203 1 90.81 115 ARG A CA 1
ATOM 904 C C . ARG A 1 115 ? -18.234 -17.688 -28.438 1 90.81 115 ARG A C 1
ATOM 906 O O . ARG A 1 115 ? -17.328 -16.859 -28.594 1 90.81 115 ARG A O 1
ATOM 913 N N . ARG A 1 116 ? -19.188 -17.391 -27.594 1 90.75 116 ARG A N 1
ATOM 914 C CA . ARG A 1 116 ? -19.25 -16.172 -26.766 1 90.75 116 ARG A CA 1
ATOM 915 C C . ARG A 1 116 ? -18.25 -16.25 -25.609 1 90.75 116 ARG A C 1
ATOM 917 O O . ARG A 1 116 ? -17.922 -15.234 -25 1 90.75 116 ARG A O 1
ATOM 924 N N . ILE A 1 117 ? -17.812 -17.5 -25.391 1 95.19 117 ILE A N 1
ATOM 925 C CA . ILE A 1 117 ? -16.859 -17.703 -24.312 1 95.19 117 ILE A CA 1
ATOM 926 C C . ILE A 1 117 ? -15.43 -17.672 -24.859 1 95.19 117 ILE A C 1
ATOM 928 O O . ILE A 1 117 ? -15.094 -18.438 -25.766 1 95.19 117 ILE A O 1
ATOM 932 N N . VAL A 1 118 ? -14.672 -16.75 -24.344 1 96.12 118 VAL A N 1
ATOM 933 C CA . VAL A 1 118 ? -13.273 -16.641 -24.734 1 96.12 118 VAL A CA 1
ATOM 934 C C . VAL A 1 118 ? -12.375 -16.906 -23.531 1 96.12 118 VAL A C 1
ATOM 936 O O . VAL A 1 118 ? -12.586 -16.344 -22.453 1 96.12 118 VAL A O 1
ATOM 939 N N . TYR A 1 119 ? -11.383 -17.734 -23.719 1 97.25 119 TYR A N 1
ATOM 940 C CA . TYR A 1 119 ? -10.422 -18.047 -22.672 1 97.25 119 TYR A CA 1
ATOM 941 C C . TYR A 1 119 ? -9.086 -17.359 -22.938 1 97.25 119 TYR A C 1
ATOM 943 O O . TYR A 1 119 ? -8.648 -17.266 -24.094 1 97.25 119 TYR A O 1
ATOM 951 N N . ALA A 1 120 ? -8.492 -16.859 -21.922 1 97.88 120 ALA A N 1
ATOM 952 C CA . ALA A 1 120 ? -7.062 -16.578 -21.906 1 97.88 120 ALA A CA 1
ATOM 953 C C . ALA A 1 120 ? -6.27 -17.781 -21.422 1 97.88 120 ALA A C 1
ATOM 955 O O . ALA A 1 120 ? -6.609 -18.391 -20.391 1 97.88 120 ALA A O 1
ATOM 956 N N . GLN A 1 121 ? -5.25 -18.172 -22.156 1 98.5 121 GLN A N 1
ATOM 957 C CA . GLN A 1 121 ? -4.461 -19.359 -21.828 1 98.5 121 GLN A CA 1
ATOM 958 C C . GLN A 1 121 ? -2.969 -19.047 -21.875 1 98.5 121 GLN A C 1
ATOM 960 O O . GLN A 1 121 ? -2.502 -18.328 -22.75 1 98.5 121 GLN A O 1
ATOM 965 N N . LEU A 1 122 ? -2.248 -19.672 -20.875 1 98.56 122 LEU A N 1
ATOM 966 C CA . LEU A 1 122 ? -0.796 -19.531 -20.922 1 98.56 122 LEU A CA 1
ATOM 967 C C . LEU A 1 122 ? -0.218 -20.219 -22.156 1 98.56 122 LEU A C 1
ATOM 969 O O . LEU A 1 122 ? -0.618 -21.328 -22.516 1 98.56 122 LEU A O 1
ATOM 973 N N . THR A 1 123 ? 0.682 -19.484 -22.859 1 98.56 123 THR A N 1
ATOM 974 C CA . THR A 1 123 ? 1.55 -20.172 -23.812 1 98.56 123 THR A CA 1
ATOM 975 C C . THR A 1 123 ? 2.65 -20.938 -23.094 1 98.56 123 THR A C 1
ATOM 977 O O . THR A 1 123 ? 2.812 -20.797 -21.875 1 98.56 123 THR A O 1
ATOM 980 N N . ASP A 1 124 ? 3.422 -21.75 -23.859 1 98.44 124 ASP A N 1
ATOM 981 C CA . ASP A 1 124 ? 4.578 -22.422 -23.266 1 98.44 124 ASP A CA 1
ATOM 982 C C . ASP A 1 124 ? 5.562 -21.406 -22.703 1 98.44 124 ASP A C 1
ATOM 984 O O . ASP A 1 124 ? 6.117 -21.609 -21.609 1 98.44 124 ASP A O 1
ATOM 988 N N . GLU A 1 125 ? 5.754 -20.375 -23.406 1 98.06 125 GLU A N 1
ATOM 989 C CA . GLU A 1 125 ? 6.637 -19.312 -22.938 1 98.06 125 GLU A CA 1
ATOM 990 C C . GLU A 1 125 ? 6.066 -18.625 -21.703 1 98.06 125 GLU A C 1
ATOM 992 O O . GLU A 1 125 ? 6.805 -18.312 -20.766 1 98.06 125 GLU A O 1
ATOM 997 N N . GLY A 1 126 ? 4.738 -18.359 -21.734 1 98.25 126 GLY A N 1
ATOM 998 C CA . GLY A 1 126 ? 4.082 -17.781 -20.562 1 98.25 126 GLY A CA 1
ATOM 999 C C . GLY A 1 126 ? 4.25 -18.609 -19.312 1 98.25 126 GLY A C 1
ATOM 1000 O O . GLY A 1 126 ? 4.473 -18.078 -18.234 1 98.25 126 GLY A O 1
ATOM 1001 N N . LEU A 1 127 ? 4.164 -19.891 -19.484 1 98.5 127 LEU A N 1
ATOM 1002 C CA . LEU A 1 127 ? 4.336 -20.812 -18.359 1 98.5 127 LEU A CA 1
ATOM 1003 C C . LEU A 1 127 ? 5.762 -20.766 -17.828 1 98.5 127 LEU A C 1
ATOM 1005 O O . LEU A 1 127 ? 5.977 -20.688 -16.609 1 98.5 127 LEU A O 1
ATOM 1009 N N . ARG A 1 128 ? 6.734 -20.781 -18.703 1 97.88 128 ARG A N 1
ATOM 1010 C CA . ARG A 1 128 ? 8.141 -20.688 -18.312 1 97.88 128 ARG A CA 1
ATOM 1011 C C . ARG A 1 128 ? 8.414 -19.391 -17.562 1 97.88 128 ARG A C 1
ATOM 1013 O O . ARG A 1 128 ? 9.055 -19.422 -16.5 1 97.88 128 ARG A O 1
ATOM 1020 N N . VAL A 1 129 ? 7.902 -18.312 -18.031 1 97.5 129 VAL A N 1
ATOM 1021 C CA . VAL A 1 129 ? 8.148 -16.984 -17.453 1 97.5 129 VAL A CA 1
ATOM 1022 C C . VAL A 1 129 ? 7.512 -16.906 -16.062 1 97.5 129 VAL A C 1
ATOM 1024 O O . VAL A 1 129 ? 8.164 -16.5 -15.102 1 97.5 129 VAL A O 1
ATOM 1027 N N . ILE A 1 130 ? 6.27 -17.312 -15.945 1 98.19 130 ILE A N 1
ATOM 1028 C CA . ILE A 1 130 ? 5.562 -17.141 -14.68 1 98.19 130 ILE A CA 1
ATOM 1029 C C . ILE A 1 130 ? 6.207 -18.031 -13.609 1 98.19 130 ILE A C 1
ATOM 1031 O O . ILE A 1 130 ? 6.281 -17.641 -12.438 1 98.19 130 ILE A O 1
ATOM 1035 N N . GLU A 1 131 ? 6.66 -19.219 -13.977 1 98.31 131 GLU A N 1
ATOM 1036 C CA . GLU A 1 131 ? 7.273 -20.094 -12.977 1 98.31 131 GLU A CA 1
ATOM 1037 C C . GLU A 1 131 ? 8.602 -19.516 -12.484 1 98.31 131 GLU A C 1
ATOM 1039 O O . GLU A 1 131 ? 8.883 -19.531 -11.281 1 98.31 131 GLU A O 1
ATOM 1044 N N . LYS A 1 132 ? 9.344 -18.984 -13.406 1 97.88 132 LYS A N 1
ATOM 1045 C CA . LYS A 1 132 ? 10.594 -18.344 -13.031 1 97.88 132 LYS A CA 1
ATOM 1046 C C . LYS A 1 132 ? 10.336 -17.109 -12.156 1 97.88 132 LYS A C 1
ATOM 1048 O O . LYS A 1 132 ? 10.984 -16.938 -11.117 1 97.88 132 LYS A O 1
ATOM 1053 N N . VAL A 1 133 ? 9.438 -16.281 -12.523 1 97.81 133 VAL A N 1
ATOM 1054 C CA . VAL A 1 133 ? 9.164 -15.031 -11.82 1 97.81 133 VAL A CA 1
ATOM 1055 C C . VAL A 1 133 ? 8.547 -15.336 -10.453 1 97.81 133 VAL A C 1
ATOM 1057 O O . VAL A 1 133 ? 8.867 -14.672 -9.469 1 97.81 133 VAL A O 1
ATOM 1060 N N . ALA A 1 134 ? 7.648 -16.312 -10.43 1 98.19 134 ALA A N 1
ATOM 1061 C CA . ALA A 1 134 ? 7.02 -16.672 -9.156 1 98.19 134 ALA A CA 1
ATOM 1062 C C . ALA A 1 134 ? 8.062 -17.109 -8.133 1 98.19 134 ALA A C 1
ATOM 1064 O O . ALA A 1 134 ? 8.016 -16.703 -6.977 1 98.19 134 ALA A O 1
ATOM 1065 N N . GLU A 1 135 ? 8.977 -17.969 -8.539 1 98.12 135 GLU A N 1
ATOM 1066 C CA . GLU A 1 135 ? 10.039 -18.406 -7.641 1 98.12 135 GLU A CA 1
ATOM 1067 C C . GLU A 1 135 ? 10.828 -17.234 -7.09 1 98.12 135 GLU A C 1
ATOM 1069 O O . GLU A 1 135 ? 11.055 -17.141 -5.883 1 98.12 135 GLU A O 1
ATOM 1074 N N . ALA A 1 136 ? 11.227 -16.344 -7.957 1 97.44 136 ALA A N 1
ATOM 1075 C CA . ALA A 1 136 ? 12.008 -15.18 -7.559 1 97.44 136 ALA A CA 1
ATOM 1076 C C . ALA A 1 136 ? 11.195 -14.25 -6.668 1 97.44 136 ALA A C 1
ATOM 1078 O O . ALA A 1 136 ? 11.711 -13.719 -5.68 1 97.44 136 ALA A O 1
ATOM 1079 N N . HIS A 1 137 ? 9.961 -14.023 -7.059 1 97.38 137 HIS A N 1
ATOM 1080 C CA . HIS A 1 137 ? 9.062 -13.117 -6.352 1 97.38 137 HIS A CA 1
ATOM 1081 C C . HIS A 1 137 ? 8.828 -13.578 -4.918 1 97.38 137 HIS A C 1
ATOM 1083 O O . HIS A 1 137 ? 9 -12.797 -3.975 1 97.38 137 HIS A O 1
ATOM 1089 N N . PHE A 1 138 ? 8.5 -14.828 -4.715 1 98.06 138 PHE A N 1
ATOM 1090 C CA . PHE A 1 138 ? 8.164 -15.305 -3.379 1 98.06 138 PHE A CA 1
ATOM 1091 C C . PHE A 1 138 ? 9.422 -15.477 -2.533 1 98.06 138 PHE A C 1
ATOM 1093 O O . PHE A 1 138 ? 9.391 -15.273 -1.317 1 98.06 138 PHE A O 1
ATOM 1100 N N . ALA A 1 139 ? 10.555 -15.797 -3.17 1 97.44 139 ALA A N 1
ATOM 1101 C CA . ALA A 1 139 ? 11.82 -15.781 -2.447 1 97.44 139 ALA A CA 1
ATOM 1102 C C . ALA A 1 139 ? 12.141 -14.383 -1.927 1 97.44 139 ALA A C 1
ATOM 1104 O O . ALA A 1 139 ? 12.609 -14.227 -0.796 1 97.44 139 ALA A O 1
ATOM 1105 N N . ASN A 1 140 ? 11.93 -13.383 -2.76 1 96.56 140 ASN A N 1
ATOM 1106 C CA . ASN A 1 140 ? 12.117 -12 -2.338 1 96.56 140 ASN A CA 1
ATOM 1107 C C . ASN A 1 140 ? 11.195 -11.641 -1.175 1 96.56 140 ASN A C 1
ATOM 1109 O O . ASN A 1 140 ? 11.625 -11 -0.212 1 96.56 140 ASN A O 1
ATOM 1113 N N . GLU A 1 141 ? 9.938 -12.031 -1.287 1 97.69 141 GLU A N 1
ATOM 1114 C CA . GLU A 1 141 ? 8.984 -11.734 -0.219 1 97.69 141 GLU A CA 1
ATOM 1115 C C . GLU A 1 141 ? 9.391 -12.414 1.085 1 97.69 141 GLU A C 1
ATOM 1117 O O . GLU A 1 141 ? 9.242 -11.836 2.164 1 97.69 141 GLU A O 1
ATOM 1122 N N . ALA A 1 142 ? 9.867 -13.633 0.975 1 97.69 142 ALA A N 1
ATOM 1123 C CA . ALA A 1 142 ? 10.352 -14.336 2.158 1 97.69 142 ALA A CA 1
ATOM 1124 C C . ALA A 1 142 ? 11.516 -13.586 2.801 1 97.69 142 ALA A C 1
ATOM 1126 O O . ALA A 1 142 ? 11.586 -13.477 4.027 1 97.69 142 ALA A O 1
ATOM 1127 N N . ARG A 1 143 ? 12.414 -13.086 1.986 1 96.38 143 ARG A N 1
ATOM 1128 C CA . ARG A 1 143 ? 13.539 -12.305 2.484 1 96.38 143 ARG A CA 1
ATOM 1129 C C . ARG A 1 143 ? 13.055 -11.047 3.199 1 96.38 143 ARG A C 1
ATOM 1131 O O . ARG A 1 143 ? 13.531 -10.719 4.285 1 96.38 143 ARG A O 1
ATOM 1138 N N . ILE A 1 144 ? 12.117 -10.344 2.633 1 96.19 144 ILE A N 1
ATOM 1139 C CA . ILE A 1 144 ? 11.523 -9.133 3.189 1 96.19 144 ILE A CA 1
ATOM 1140 C C . ILE A 1 144 ? 10.992 -9.422 4.594 1 96.19 144 ILE A C 1
ATOM 1142 O O . ILE A 1 144 ? 11.141 -8.594 5.5 1 96.19 144 ILE A O 1
ATOM 1146 N N . LEU A 1 145 ? 10.383 -10.555 4.797 1 97.88 145 LEU A N 1
ATOM 1147 C CA . LEU A 1 145 ? 9.695 -10.867 6.043 1 97.88 145 LEU A CA 1
ATOM 1148 C C . LEU A 1 145 ? 10.648 -11.516 7.043 1 97.88 145 LEU A C 1
ATOM 1150 O O . LEU A 1 145 ? 10.281 -11.742 8.195 1 97.88 145 LEU A O 1
ATOM 1154 N N . SER A 1 146 ? 11.852 -11.805 6.625 1 96.62 146 SER A N 1
ATOM 1155 C CA . SER A 1 146 ? 12.773 -12.625 7.402 1 96.62 146 SER A CA 1
ATOM 1156 C C . SER A 1 146 ? 13.164 -11.93 8.703 1 96.62 146 SER A C 1
ATOM 1158 O O . SER A 1 146 ? 13.625 -12.586 9.648 1 96.62 146 SER A O 1
ATOM 1160 N N . GLY A 1 147 ? 13.023 -10.641 8.812 1 96.06 147 GLY A N 1
ATOM 1161 C CA . GLY A 1 147 ? 13.32 -9.914 10.031 1 96.06 147 GLY A CA 1
ATOM 1162 C C . GLY A 1 147 ? 12.203 -9.984 11.062 1 96.06 147 GLY A C 1
ATOM 1163 O O . GLY A 1 147 ? 12.336 -9.469 12.172 1 96.06 147 GLY A O 1
ATOM 1164 N N . MET A 1 148 ? 11.133 -10.602 10.758 1 97.38 148 MET A N 1
ATOM 1165 C CA . MET A 1 148 ? 10 -10.766 11.664 1 97.38 148 MET A CA 1
ATOM 1166 C C . MET A 1 148 ? 9.867 -12.219 12.117 1 97.38 148 MET A C 1
ATOM 1168 O O . MET A 1 148 ? 10.086 -13.141 11.328 1 97.38 148 MET A O 1
ATOM 1172 N N . SER A 1 149 ? 9.516 -12.43 13.406 1 97.56 149 SER A N 1
ATOM 1173 C CA . SER A 1 149 ? 9.258 -13.781 13.898 1 97.56 149 SER A CA 1
ATOM 1174 C C . SER A 1 149 ? 8.031 -14.391 13.227 1 97.56 149 SER A C 1
ATOM 1176 O O . SER A 1 149 ? 7.176 -13.664 12.703 1 97.56 149 SER A O 1
ATOM 1178 N N . ALA A 1 150 ? 7.949 -15.727 13.219 1 97.69 150 ALA A N 1
ATOM 1179 C CA . ALA A 1 150 ? 6.781 -16.422 12.68 1 97.69 150 ALA A CA 1
ATOM 1180 C C . ALA A 1 150 ? 5.504 -15.961 13.383 1 97.69 150 ALA A C 1
ATOM 1182 O O . ALA A 1 150 ? 4.457 -15.82 12.75 1 97.69 150 ALA A O 1
ATOM 1183 N N . LYS A 1 151 ? 5.602 -15.688 14.688 1 98.25 151 LYS A N 1
ATOM 1184 C CA . LYS A 1 151 ? 4.457 -15.219 15.461 1 98.25 151 LYS A CA 1
ATOM 1185 C C . LYS A 1 151 ? 4.02 -13.828 15.023 1 98.25 151 LYS A C 1
ATOM 1187 O O . LYS A 1 151 ? 2.828 -13.562 14.844 1 98.25 151 LYS A O 1
ATOM 1192 N N . ASP A 1 152 ? 4.98 -12.898 14.82 1 98.38 152 ASP A N 1
ATOM 1193 C CA . ASP A 1 152 ? 4.68 -11.547 14.359 1 98.38 152 ASP A CA 1
ATOM 1194 C C . ASP A 1 152 ? 4.039 -11.57 12.969 1 98.38 152 ASP A C 1
ATOM 1196 O O . ASP A 1 152 ? 3.088 -10.836 12.711 1 98.38 152 ASP A O 1
ATOM 1200 N N . GLN A 1 153 ? 4.578 -12.453 12.117 1 98.69 153 GLN A N 1
ATOM 1201 C CA . GLN A 1 153 ? 4.027 -12.562 10.766 1 98.69 153 GLN A CA 1
ATOM 1202 C C . GLN A 1 153 ? 2.582 -13.047 10.805 1 98.69 153 GLN A C 1
ATOM 1204 O O . GLN A 1 153 ? 1.721 -12.484 10.117 1 98.69 153 GLN A O 1
ATOM 1209 N N . ALA A 1 154 ? 2.33 -14.062 11.609 1 98.5 154 ALA A N 1
ATOM 1210 C CA . ALA A 1 154 ? 0.976 -14.602 11.711 1 98.5 154 ALA A CA 1
ATOM 1211 C C . ALA A 1 154 ? 0.013 -13.555 12.273 1 98.5 154 ALA A C 1
ATOM 1213 O O . ALA A 1 154 ? -1.106 -13.406 11.773 1 98.5 154 ALA A O 1
ATOM 1214 N N . SER A 1 155 ? 0.381 -12.82 13.312 1 98.62 155 SER A N 1
ATOM 1215 C CA . SER A 1 155 ? -0.438 -11.766 13.898 1 98.62 155 SER A CA 1
ATOM 1216 C C . SER A 1 155 ? -0.69 -10.641 12.898 1 98.62 155 SER A C 1
ATOM 1218 O O . SER A 1 155 ? -1.806 -10.125 12.805 1 98.62 155 SER A O 1
ATOM 1220 N N . LEU A 1 156 ? 0.396 -10.266 12.172 1 98.81 156 LEU A N 1
ATOM 1221 C CA . LEU A 1 156 ? 0.261 -9.219 11.164 1 98.81 156 LEU A CA 1
ATOM 1222 C C . LEU A 1 156 ? -0.719 -9.633 10.078 1 98.81 156 LEU A C 1
ATOM 1224 O O . LEU A 1 156 ? -1.579 -8.852 9.672 1 98.81 156 LEU A O 1
ATOM 1228 N N . ALA A 1 157 ? -0.608 -10.867 9.594 1 98.62 157 ALA A N 1
ATOM 1229 C CA . ALA A 1 157 ? -1.531 -11.383 8.586 1 98.62 157 ALA A CA 1
ATOM 1230 C C . ALA A 1 157 ? -2.977 -11.289 9.062 1 98.62 157 ALA A C 1
ATOM 1232 O O . ALA A 1 157 ? -3.854 -10.844 8.32 1 98.62 157 ALA A O 1
ATOM 1233 N N . GLU A 1 158 ? -3.195 -11.664 10.281 1 98.25 158 GLU A N 1
ATOM 1234 C CA . GLU A 1 158 ? -4.539 -11.641 10.852 1 98.25 158 GLU A CA 1
ATOM 1235 C C . GLU A 1 158 ? -5.062 -10.211 10.969 1 98.25 158 GLU A C 1
ATOM 1237 O O . GLU A 1 158 ? -6.219 -9.945 10.633 1 98.25 158 GLU A O 1
ATOM 1242 N N . LEU A 1 159 ? -4.289 -9.32 11.422 1 98.62 159 LEU A N 1
ATOM 1243 C CA . LEU A 1 159 ? -4.711 -7.938 11.625 1 98.62 159 LEU A CA 1
ATOM 1244 C C . LEU A 1 159 ? -4.922 -7.23 10.289 1 98.62 159 LEU A C 1
ATOM 1246 O O . LEU A 1 159 ? -5.801 -6.371 10.172 1 98.62 159 LEU A O 1
ATOM 1250 N N . LEU A 1 160 ? -4.098 -7.574 9.266 1 98.62 160 LEU A N 1
ATOM 1251 C CA . LEU A 1 160 ? -4.309 -7.016 7.934 1 98.62 160 LEU A CA 1
ATOM 1252 C C . LEU A 1 160 ? -5.617 -7.52 7.336 1 98.62 160 LEU A C 1
ATOM 1254 O O . LEU A 1 160 ? -6.297 -6.789 6.609 1 98.62 160 LEU A O 1
ATOM 1258 N N . ARG A 1 161 ? -5.941 -8.781 7.605 1 97.5 161 ARG A N 1
ATOM 1259 C CA . ARG A 1 161 ? -7.254 -9.281 7.203 1 97.5 161 ARG A CA 1
ATOM 1260 C C . ARG A 1 161 ? -8.375 -8.461 7.84 1 97.5 161 ARG A C 1
ATOM 1262 O O . ARG A 1 161 ? -9.336 -8.086 7.164 1 97.5 161 ARG A O 1
ATOM 1269 N N . LYS A 1 162 ? -8.289 -8.172 9.133 1 97.56 162 LYS A N 1
ATOM 1270 C CA . LYS A 1 162 ? -9.281 -7.363 9.836 1 97.56 162 LYS A CA 1
ATOM 1271 C C . LYS A 1 162 ? -9.344 -5.949 9.266 1 97.56 162 LYS A C 1
ATOM 1273 O O . LYS A 1 162 ? -10.422 -5.367 9.148 1 97.56 162 LYS A O 1
ATOM 1278 N N . LEU A 1 163 ? -8.164 -5.387 8.938 1 98.06 163 LEU A N 1
ATOM 1279 C CA . LEU A 1 163 ? -8.117 -4.047 8.359 1 98.06 163 LEU A CA 1
ATOM 1280 C C . LEU A 1 163 ? -8.852 -4.008 7.023 1 98.06 163 LEU A C 1
ATOM 1282 O O . LEU A 1 163 ? -9.68 -3.119 6.789 1 98.06 163 LEU A O 1
ATOM 1286 N N . GLU A 1 164 ? -8.492 -4.977 6.117 1 95.94 164 GLU A N 1
ATOM 1287 C CA . GLU A 1 164 ? -9.18 -5.02 4.828 1 95.94 164 GLU A CA 1
ATOM 1288 C C . GLU A 1 164 ? -10.688 -5.094 5.012 1 95.94 164 GLU A C 1
ATOM 1290 O O . GLU A 1 164 ? -11.438 -4.395 4.324 1 95.94 164 GLU A O 1
ATOM 1295 N N . HIS A 1 165 ? -11.102 -5.922 5.926 1 94.88 165 HIS A N 1
ATOM 1296 C CA . HIS A 1 165 ? -12.523 -6.059 6.207 1 94.88 165 HIS A CA 1
ATOM 1297 C C . HIS A 1 165 ? -13.125 -4.742 6.691 1 94.88 165 HIS A C 1
ATOM 1299 O O . HIS A 1 165 ? -14.211 -4.355 6.27 1 94.88 165 HIS A O 1
ATOM 1305 N N . SER A 1 166 ? -12.438 -4.062 7.605 1 96.12 166 SER A N 1
ATOM 1306 C CA . SER A 1 166 ? -12.906 -2.785 8.133 1 96.12 166 SER A CA 1
ATOM 1307 C C . SER A 1 166 ? -13.047 -1.748 7.027 1 96.12 166 SER A C 1
ATOM 1309 O O . SER A 1 166 ? -14.023 -0.989 7 1 96.12 166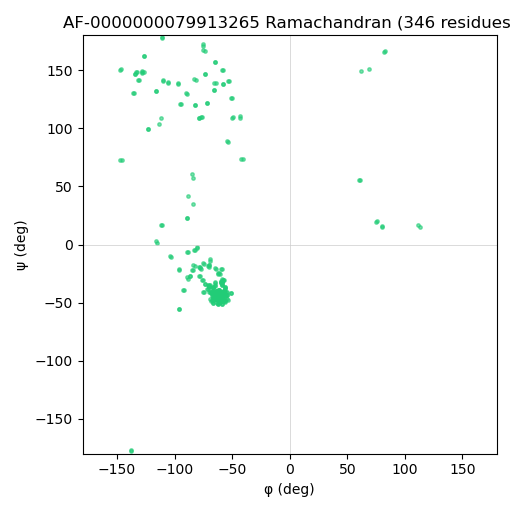 SER A O 1
ATOM 1311 N N . ILE A 1 167 ? -12.086 -1.677 6.105 1 95.31 167 ILE A N 1
ATOM 1312 C CA . ILE A 1 167 ? -12.117 -0.716 5.012 1 95.31 167 ILE A CA 1
ATOM 1313 C C . ILE A 1 167 ? -13.336 -0.988 4.125 1 95.31 167 ILE A C 1
ATOM 1315 O O . ILE A 1 167 ? -14.094 -0.07 3.801 1 95.31 167 ILE A O 1
ATOM 1319 N N . VAL A 1 168 ? -13.555 -2.266 3.738 1 90.69 168 VAL A N 1
ATOM 1320 C CA . VAL A 1 168 ? -14.617 -2.652 2.824 1 90.69 168 VAL A CA 1
ATOM 1321 C C . VAL A 1 168 ? -15.977 -2.371 3.467 1 90.69 168 VAL A C 1
ATOM 1323 O O . VAL A 1 168 ? -16.891 -1.887 2.801 1 90.69 168 VAL A O 1
ATOM 1326 N N . ASP A 1 169 ? -16.094 -2.664 4.711 1 89.56 169 ASP A N 1
ATOM 1327 C CA . ASP A 1 169 ? -17.344 -2.463 5.426 1 89.56 169 ASP A CA 1
ATOM 1328 C C . ASP A 1 169 ? -17.703 -0.979 5.504 1 89.56 169 ASP A C 1
ATOM 1330 O O . ASP A 1 169 ? -18.875 -0.62 5.57 1 89.56 169 ASP A O 1
ATOM 1334 N N . ASN A 1 170 ? -16.703 -0.129 5.57 1 86.62 170 ASN A N 1
ATOM 1335 C CA . ASN A 1 170 ? -16.938 1.307 5.672 1 86.62 170 ASN A CA 1
ATOM 1336 C C . ASN A 1 170 ? -17.172 1.935 4.301 1 86.62 170 ASN A C 1
ATOM 1338 O O . ASN A 1 170 ? -17.594 3.09 4.203 1 86.62 170 ASN A O 1
ATOM 1342 N N . GLN A 1 171 ? -16.828 1.316 3.205 1 76.81 171 GLN A N 1
ATOM 1343 C CA . GLN A 1 171 ? -17.078 1.794 1.85 1 76.81 171 GLN A CA 1
ATOM 1344 C C . GLN A 1 171 ? -18.453 1.365 1.364 1 76.81 171 GLN A C 1
ATOM 1346 O O . GLN A 1 171 ? -18.969 1.904 0.382 1 76.81 171 GLN A O 1
ATOM 1351 N N . THR A 1 172 ? -19.031 0.219 1.87 1 60.66 172 THR A N 1
ATOM 1352 C CA . THR A 1 172 ? -20.328 -0.274 1.456 1 60.66 172 THR A CA 1
ATOM 1353 C C . THR A 1 172 ? -21.453 0.544 2.1 1 60.66 172 THR A C 1
ATOM 1355 O O . THR A 1 172 ? -21.516 0.654 3.326 1 60.66 172 THR A O 1
ATOM 1358 N N . PRO A 1 173 ? -22.234 1.411 1.294 1 51.38 173 PRO A N 1
ATOM 1359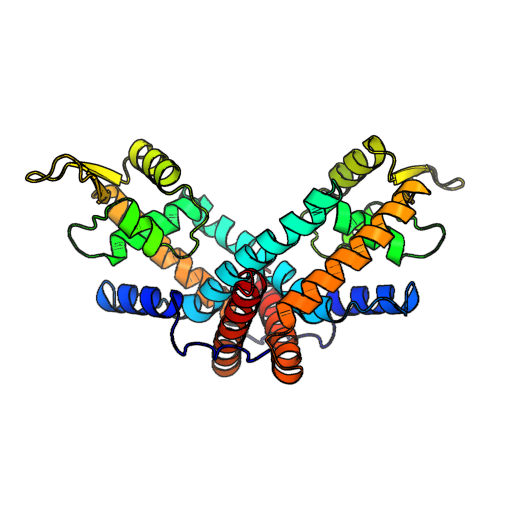 C CA . PRO A 1 173 ? -23.375 2.143 1.84 1 51.38 173 PRO A CA 1
ATOM 1360 C C . PRO A 1 173 ? -24.25 1.279 2.748 1 51.38 173 PRO A C 1
ATOM 1362 O O . PRO A 1 173 ? -24.375 0.071 2.529 1 51.38 173 PRO A O 1
ATOM 1365 N N . LEU A 1 174 ? -24.281 1.521 4.129 1 40.16 174 LEU A N 1
ATOM 1366 C CA . LEU A 1 174 ? -25.328 0.868 4.906 1 40.16 174 LEU A CA 1
ATOM 1367 C C . LEU A 1 174 ? -26.672 0.92 4.164 1 40.16 174 LEU A C 1
ATOM 1369 O O . LEU A 1 174 ? -27.125 2 3.793 1 40.16 174 LEU A O 1
ATOM 1373 N N . THR A 1 175 ? -26.75 0.136 3.164 1 34.16 175 THR A N 1
ATOM 1374 C CA . THR A 1 175 ? -28.156 0.104 2.789 1 34.16 175 THR A CA 1
ATOM 1375 C C . THR A 1 175 ? -29.031 -0.158 4.008 1 34.16 175 THR A C 1
ATOM 1377 O O . THR A 1 175 ? -28.672 -0.952 4.879 1 34.16 175 THR A O 1
ATOM 1380 N N . MET B 1 1 ? -23.5 0.029 15.523 1 39.47 1 MET B N 1
ATOM 1381 C CA . MET B 1 1 ? -23.516 -0.568 14.195 1 39.47 1 MET B CA 1
ATOM 1382 C C . MET B 1 1 ? -22.891 -1.96 14.219 1 39.47 1 MET B C 1
ATOM 1384 O O . MET B 1 1 ? -21.781 -2.137 14.727 1 39.47 1 MET B O 1
ATOM 1388 N N . THR B 1 2 ? -23.609 -2.918 14.203 1 47.38 2 THR B N 1
ATOM 1389 C CA . THR B 1 2 ? -23.219 -4.305 14.406 1 47.38 2 THR B CA 1
ATOM 1390 C C . THR B 1 2 ? -22.094 -4.691 13.445 1 47.38 2 THR B C 1
ATOM 1392 O O . THR B 1 2 ? -22.266 -4.645 12.227 1 47.38 2 THR B O 1
ATOM 1395 N N . GLN B 1 3 ? -20.844 -4.512 13.766 1 59.94 3 GLN B N 1
ATOM 1396 C CA . GLN B 1 3 ? -19.672 -4.848 12.953 1 59.94 3 GLN B CA 1
ATOM 1397 C C . GLN B 1 3 ? -19.766 -6.277 12.422 1 59.94 3 GLN B C 1
ATOM 1399 O O . GLN B 1 3 ? -20.047 -7.207 13.188 1 59.94 3 GLN B O 1
ATOM 1404 N N . ARG B 1 4 ? -19.969 -6.438 11.188 1 69.62 4 ARG B N 1
ATOM 1405 C CA . ARG B 1 4 ? -19.969 -7.766 10.586 1 69.62 4 ARG B CA 1
ATOM 1406 C C . ARG B 1 4 ? -18.703 -8.547 10.969 1 69.62 4 ARG B C 1
ATOM 1408 O O . ARG B 1 4 ? -17.609 -7.984 11 1 69.62 4 ARG B O 1
ATOM 1415 N N . PRO B 1 5 ? -19.047 -9.695 11.477 1 82.94 5 PRO B N 1
ATOM 1416 C CA . PRO B 1 5 ? -17.875 -10.492 11.852 1 82.94 5 PRO B CA 1
ATOM 1417 C C . PRO B 1 5 ? -16.875 -10.656 10.711 1 82.94 5 PRO B C 1
ATOM 1419 O O . PRO B 1 5 ? -17.281 -10.758 9.547 1 82.94 5 PRO B O 1
ATOM 1422 N N . VAL B 1 6 ? -15.688 -10.594 11.047 1 84.19 6 VAL B N 1
ATOM 1423 C CA . VAL B 1 6 ? -14.633 -10.805 10.062 1 84.19 6 VAL B CA 1
ATOM 1424 C C . VAL B 1 6 ? -14.57 -12.273 9.672 1 84.19 6 VAL B C 1
ATOM 1426 O O . VAL B 1 6 ? -14.383 -13.148 10.523 1 84.19 6 VAL B O 1
ATOM 1429 N N . PRO B 1 7 ? -14.734 -12.555 8.336 1 85.94 7 PRO B N 1
ATOM 1430 C CA . PRO B 1 7 ? -14.633 -13.953 7.922 1 85.94 7 PRO B CA 1
ATOM 1431 C C . PRO B 1 7 ? -13.281 -14.578 8.266 1 85.94 7 PRO B C 1
ATOM 1433 O O . PRO B 1 7 ? -12.258 -13.883 8.273 1 85.94 7 PRO B O 1
ATOM 1436 N N . ASP B 1 8 ? -13.273 -15.797 8.5 1 86.94 8 ASP B N 1
ATOM 1437 C CA . ASP B 1 8 ? -12.062 -16.516 8.891 1 86.94 8 ASP B CA 1
ATOM 1438 C C . ASP B 1 8 ? -11.156 -16.766 7.688 1 86.94 8 ASP B C 1
ATOM 1440 O O . ASP B 1 8 ? -9.977 -17.094 7.848 1 86.94 8 ASP B O 1
ATOM 1444 N N . ARG B 1 9 ? -11.797 -16.703 6.523 1 92.19 9 ARG B N 1
ATOM 1445 C CA . ARG B 1 9 ? -11.055 -16.906 5.285 1 92.19 9 ARG B CA 1
ATOM 1446 C C . ARG B 1 9 ? -11.273 -15.758 4.316 1 92.19 9 ARG B C 1
ATOM 1448 O O . ARG B 1 9 ? -12.328 -15.109 4.34 1 92.19 9 ARG B O 1
ATOM 1455 N N . ASP B 1 10 ? -10.234 -15.484 3.51 1 94.12 10 ASP B N 1
ATOM 1456 C CA . ASP B 1 10 ? -10.328 -14.438 2.504 1 94.12 10 ASP B CA 1
ATOM 1457 C C . ASP B 1 10 ? -9.703 -14.875 1.183 1 94.12 10 ASP B C 1
ATOM 1459 O O . ASP B 1 10 ? -9.344 -16.047 1.021 1 94.12 10 ASP B O 1
ATOM 1463 N N . ALA B 1 11 ? -9.703 -13.969 0.236 1 93.19 11 ALA B N 1
ATOM 1464 C CA . ALA B 1 11 ? -9.219 -14.273 -1.106 1 93.19 11 ALA B CA 1
ATOM 1465 C C . ALA B 1 11 ? -7.762 -14.734 -1.068 1 93.19 11 ALA B C 1
ATOM 1467 O O . ALA B 1 11 ? -7.352 -15.586 -1.863 1 93.19 11 ALA B O 1
ATOM 1468 N N . VAL B 1 12 ? -6.941 -14.195 -0.16 1 97.12 12 VAL B N 1
ATOM 1469 C CA . VAL B 1 12 ? -5.531 -14.562 -0.056 1 97.12 12 VAL B CA 1
ATOM 1470 C C . VAL B 1 12 ? -5.406 -16.031 0.346 1 97.12 12 VAL B C 1
ATOM 1472 O O . VAL B 1 12 ? -4.547 -16.75 -0.17 1 97.12 12 VAL B O 1
ATOM 1475 N N . ASP B 1 13 ? -6.273 -16.484 1.275 1 97.5 13 ASP B N 1
ATOM 1476 C CA . ASP B 1 13 ? -6.277 -17.891 1.645 1 97.5 13 ASP B CA 1
ATOM 1477 C C . ASP B 1 13 ? -6.547 -18.781 0.43 1 97.5 13 ASP B C 1
ATOM 1479 O O . ASP B 1 13 ? -5.914 -19.828 0.265 1 97.5 13 ASP B O 1
ATOM 1483 N N . ASP B 1 14 ? -7.508 -18.375 -0.409 1 96.31 14 ASP B N 1
ATOM 1484 C CA . ASP B 1 14 ? -7.836 -19.125 -1.611 1 96.31 14 ASP B CA 1
ATOM 1485 C C . ASP B 1 14 ? -6.637 -19.219 -2.551 1 96.31 14 ASP B C 1
ATOM 1487 O O . ASP B 1 14 ? -6.355 -20.281 -3.111 1 96.31 14 ASP B O 1
ATOM 1491 N N . ILE B 1 15 ? -5.961 -18.125 -2.73 1 97.5 15 ILE B N 1
ATOM 1492 C CA . ILE B 1 15 ? -4.809 -18.047 -3.623 1 97.5 15 ILE B CA 1
ATOM 1493 C C . ILE B 1 15 ? -3.688 -18.938 -3.084 1 97.5 15 ILE B C 1
ATOM 1495 O O . ILE B 1 15 ? -3.064 -19.688 -3.836 1 97.5 15 ILE B O 1
ATOM 1499 N N . VAL B 1 16 ? -3.436 -18.859 -1.789 1 98.12 16 VAL B N 1
ATOM 1500 C CA . VAL B 1 16 ? -2.408 -19.688 -1.16 1 98.12 16 VAL B CA 1
ATOM 1501 C C . VAL B 1 16 ? -2.729 -21.156 -1.372 1 98.12 16 VAL B C 1
ATOM 1503 O O . VAL B 1 16 ? -1.85 -21.953 -1.726 1 98.12 16 VAL B O 1
ATOM 1506 N N . ASP B 1 17 ? -3.994 -21.516 -1.189 1 97.81 17 ASP B N 1
ATOM 1507 C CA . ASP B 1 17 ? -4.418 -22.906 -1.375 1 97.81 17 ASP B CA 1
ATOM 1508 C C . ASP B 1 17 ? -4.223 -23.344 -2.822 1 97.81 17 ASP B C 1
ATOM 1510 O O . ASP B 1 17 ? -3.793 -24.469 -3.076 1 97.81 17 ASP B O 1
ATOM 1514 N N . GLN B 1 18 ? -4.559 -22.531 -3.756 1 97.56 18 GLN B N 1
ATOM 1515 C CA . GLN B 1 18 ? -4.41 -22.844 -5.172 1 97.56 18 GLN B CA 1
ATOM 1516 C C . GLN B 1 18 ? -2.947 -23.094 -5.531 1 97.56 18 GLN B C 1
ATOM 1518 O O . GLN B 1 18 ? -2.625 -24.047 -6.234 1 97.56 18 GLN B O 1
ATOM 1523 N N . TRP B 1 19 ? -2.094 -22.203 -5.035 1 98 19 TRP B N 1
ATOM 1524 C CA . TRP B 1 19 ? -0.665 -22.406 -5.262 1 98 19 TRP B CA 1
ATOM 1525 C C . TRP B 1 19 ? -0.195 -23.734 -4.684 1 98 19 TRP B C 1
ATOM 1527 O O . TRP B 1 19 ? 0.534 -24.469 -5.336 1 98 19 TRP B O 1
ATOM 1537 N N . ALA B 1 20 ? -0.595 -23.984 -3.434 1 97.44 20 ALA B N 1
ATOM 1538 C CA . ALA B 1 20 ? -0.179 -25.203 -2.748 1 97.44 20 ALA B CA 1
ATOM 1539 C C . ALA B 1 20 ? -0.619 -26.438 -3.52 1 97.44 20 ALA B C 1
ATOM 1541 O O . ALA B 1 20 ? 0.095 -27.453 -3.551 1 97.44 20 ALA B O 1
ATOM 1542 N N . HIS B 1 21 ? -1.748 -26.406 -4.172 1 97.38 21 HIS B N 1
ATOM 1543 C CA . HIS B 1 21 ? -2.283 -27.531 -4.941 1 97.38 21 HIS B CA 1
ATOM 1544 C C . HIS B 1 21 ? -1.538 -27.688 -6.262 1 97.38 21 HIS B C 1
ATOM 1546 O O . HIS B 1 21 ? -1.207 -28.812 -6.656 1 97.38 21 HIS B O 1
ATOM 1552 N N . GLN B 1 22 ? -1.237 -26.625 -6.902 1 97.81 22 GLN B N 1
ATOM 1553 C CA . GLN B 1 22 ? -0.694 -26.688 -8.25 1 97.81 22 GLN B CA 1
ATOM 1554 C C . GLN B 1 22 ? 0.829 -26.797 -8.234 1 97.81 22 GLN B C 1
ATOM 1556 O O . GLN B 1 22 ? 1.434 -27.328 -9.164 1 97.81 22 GLN B O 1
ATOM 1561 N N . TRP B 1 23 ? 1.449 -26.25 -7.219 1 97.69 23 TRP B N 1
ATOM 1562 C CA . TRP B 1 23 ? 2.902 -26.219 -7.086 1 97.69 23 TRP B CA 1
ATOM 1563 C C . TRP B 1 23 ? 3.322 -26.328 -5.625 1 97.69 23 TRP B C 1
ATOM 1565 O O . TRP B 1 23 ? 3.852 -25.375 -5.051 1 97.69 23 TRP B O 1
ATOM 1575 N N . PRO B 1 24 ? 3.201 -27.484 -5.031 1 97.75 24 PRO B N 1
ATOM 1576 C CA . PRO B 1 24 ? 3.395 -27.688 -3.594 1 97.75 24 PRO B CA 1
ATOM 1577 C C . PRO B 1 24 ? 4.805 -27.328 -3.131 1 97.75 24 PRO B C 1
ATOM 1579 O O . PRO B 1 24 ? 5.008 -27 -1.96 1 97.75 24 PRO B O 1
ATOM 1582 N N . GLU B 1 25 ? 5.816 -27.375 -3.977 1 97.94 25 GLU B N 1
ATOM 1583 C CA . GLU B 1 25 ? 7.211 -27.156 -3.602 1 97.94 25 GLU B CA 1
ATOM 1584 C C . GLU B 1 25 ? 7.504 -25.672 -3.432 1 97.94 25 GLU B C 1
ATOM 1586 O O . GLU B 1 25 ? 8.516 -25.297 -2.838 1 97.94 25 GLU B O 1
ATOM 1591 N N . LEU B 1 26 ? 6.656 -24.844 -4.008 1 98.25 26 LEU B N 1
ATOM 1592 C CA . LEU B 1 26 ? 6.848 -23.391 -3.934 1 98.25 26 LEU B CA 1
ATOM 1593 C C . LEU B 1 26 ? 6.309 -22.844 -2.617 1 98.25 26 LEU B C 1
ATOM 1595 O O . LEU B 1 26 ? 5.145 -23.062 -2.277 1 98.25 26 LEU B O 1
ATOM 1599 N N . ASP B 1 27 ? 7.137 -22.219 -1.804 1 98.19 27 ASP B N 1
ATOM 1600 C CA . ASP B 1 27 ? 6.684 -21.594 -0.567 1 98.19 27 ASP B CA 1
ATOM 1601 C C . ASP B 1 27 ? 6.027 -20.234 -0.846 1 98.19 27 ASP B C 1
ATOM 1603 O O . ASP B 1 27 ? 6.711 -19.266 -1.176 1 98.19 27 ASP B O 1
ATOM 1607 N N . VAL B 1 28 ? 4.699 -20.156 -0.692 1 98.38 28 VAL B N 1
ATOM 1608 C CA . VAL B 1 28 ? 4.004 -18.906 -0.961 1 98.38 28 VAL B CA 1
ATOM 1609 C C . VAL B 1 28 ? 3.479 -18.312 0.346 1 98.38 28 VAL B C 1
ATOM 1611 O O . VAL B 1 28 ? 2.611 -17.438 0.333 1 98.38 28 VAL B O 1
ATOM 1614 N N . SER B 1 29 ? 4.004 -18.781 1.529 1 98 29 SER B N 1
ATOM 1615 C CA . SER B 1 29 ? 3.537 -18.344 2.84 1 98 29 SER B CA 1
ATOM 1616 C C . SER B 1 29 ? 3.664 -16.828 2.996 1 98 29 SER B C 1
ATOM 1618 O O . SER B 1 29 ? 2.846 -16.188 3.666 1 98 29 SER B O 1
ATOM 1620 N N . PRO B 1 30 ? 4.676 -16.172 2.318 1 98.31 30 PRO B N 1
ATOM 1621 C CA . PRO B 1 30 ? 4.777 -14.727 2.48 1 98.31 30 PRO B CA 1
ATOM 1622 C C . PRO B 1 30 ? 3.543 -13.984 1.971 1 98.31 30 PRO B C 1
ATOM 1624 O O . PRO B 1 30 ? 3.271 -12.859 2.396 1 98.31 30 PRO B O 1
ATOM 1627 N N . LEU B 1 31 ? 2.828 -14.641 1.018 1 98 31 LEU B N 1
ATOM 1628 C CA . LEU B 1 31 ? 1.62 -14.055 0.446 1 98 31 LEU B CA 1
ATOM 1629 C C . LEU B 1 31 ? 0.586 -13.773 1.531 1 98 31 LEU B C 1
ATOM 1631 O O . LEU B 1 31 ? -0.205 -12.836 1.413 1 98 31 LEU B O 1
ATOM 1635 N N . LYS B 1 32 ? 0.618 -14.578 2.584 1 98.44 32 LYS B N 1
ATOM 1636 C CA . LYS B 1 32 ? -0.345 -14.406 3.67 1 98.44 32 LYS B CA 1
ATOM 1637 C C . LYS B 1 32 ? -0.226 -13.023 4.297 1 98.44 32 LYS B C 1
ATOM 1639 O O . LYS B 1 32 ? -1.225 -12.445 4.734 1 98.44 32 LYS B O 1
ATOM 1644 N N . VAL B 1 33 ? 0.975 -12.508 4.312 1 98.75 33 VAL B N 1
ATOM 1645 C CA . VAL B 1 33 ? 1.197 -11.188 4.891 1 98.75 33 VAL B CA 1
ATOM 1646 C C . VAL B 1 33 ? 1.187 -10.133 3.789 1 98.75 33 VAL B C 1
ATOM 1648 O O . VAL B 1 33 ? 0.362 -9.211 3.809 1 98.75 33 VAL B O 1
ATOM 1651 N N . LEU B 1 34 ? 2.066 -10.336 2.787 1 98.56 34 LEU B N 1
ATOM 1652 C CA . LEU B 1 34 ? 2.332 -9.266 1.833 1 98.56 34 LEU B CA 1
ATOM 1653 C C . LEU B 1 34 ? 1.211 -9.164 0.804 1 98.56 34 LEU B C 1
ATOM 1655 O O . LEU B 1 34 ? 0.962 -8.086 0.255 1 98.56 34 LEU B O 1
ATOM 1659 N N . GLY B 1 35 ? 0.482 -10.266 0.51 1 97.88 35 GLY B N 1
ATOM 1660 C CA . GLY B 1 35 ? -0.744 -10.172 -0.266 1 97.88 35 GLY B CA 1
ATOM 1661 C C . GLY B 1 35 ? -1.815 -9.336 0.415 1 97.88 35 GLY B C 1
ATOM 1662 O O . GLY B 1 35 ? -2.471 -8.516 -0.226 1 97.88 35 GLY B O 1
ATOM 1663 N N . ARG B 1 36 ? -1.949 -9.523 1.732 1 98.12 36 ARG B N 1
ATOM 1664 C CA . ARG B 1 36 ? -2.955 -8.789 2.49 1 98.12 36 ARG B CA 1
ATOM 1665 C C . ARG B 1 36 ? -2.543 -7.332 2.674 1 98.12 36 ARG B C 1
ATOM 1667 O O . ARG B 1 36 ? -3.395 -6.438 2.689 1 98.12 36 ARG B O 1
ATOM 1674 N N . LEU B 1 37 ? -1.225 -7.09 2.814 1 98.5 37 LEU B N 1
ATOM 1675 C CA . LEU B 1 37 ? -0.728 -5.719 2.809 1 98.5 37 LEU B CA 1
ATOM 1676 C C . LEU B 1 37 ? -1.103 -5.008 1.512 1 98.5 37 LEU B C 1
ATOM 1678 O O . LEU B 1 37 ? -1.575 -3.869 1.536 1 98.5 37 LEU B O 1
ATOM 1682 N N . HIS B 1 38 ? -0.864 -5.707 0.409 1 97.44 38 HIS B N 1
ATOM 1683 C CA . HIS B 1 38 ? -1.137 -5.168 -0.919 1 97.44 38 HIS B CA 1
ATOM 1684 C C . HIS B 1 38 ? -2.617 -4.848 -1.09 1 97.44 38 HIS B C 1
ATOM 1686 O O . HIS B 1 38 ? -2.975 -3.732 -1.479 1 97.44 38 HIS B O 1
ATOM 1692 N N . ARG B 1 39 ? -3.439 -5.754 -0.767 1 96.06 39 ARG B N 1
ATOM 1693 C CA . ARG B 1 39 ? -4.879 -5.57 -0.91 1 96.06 39 ARG B CA 1
ATOM 1694 C C . ARG B 1 39 ? -5.383 -4.453 0.001 1 96.06 39 ARG B C 1
ATOM 1696 O O . ARG B 1 39 ? -6.16 -3.6 -0.428 1 96.06 39 ARG B O 1
ATOM 1703 N N . SER B 1 40 ? -4.957 -4.461 1.292 1 97.38 40 SER B N 1
ATOM 1704 C CA . SER B 1 40 ? -5.371 -3.434 2.238 1 97.38 40 SER B CA 1
ATOM 1705 C C . SER B 1 40 ? -4.953 -2.045 1.764 1 97.38 40 SER B C 1
ATOM 1707 O O . SER B 1 40 ? -5.727 -1.09 1.871 1 97.38 40 SER B O 1
ATOM 1709 N N . TYR B 1 41 ? -3.75 -1.968 1.229 1 97.19 41 TYR B N 1
ATOM 1710 C CA . TYR B 1 41 ? -3.264 -0.677 0.757 1 97.19 41 TYR B CA 1
ATOM 1711 C C . TYR B 1 41 ? -4.105 -0.168 -0.406 1 97.19 41 TYR B C 1
ATOM 1713 O O . TYR B 1 41 ? -4.453 1.014 -0.46 1 97.19 41 TYR B O 1
ATOM 1721 N N . LEU B 1 42 ? -4.402 -1.026 -1.388 1 94.81 42 LEU B N 1
ATOM 1722 C CA . LEU B 1 42 ? -5.172 -0.593 -2.547 1 94.81 42 LEU B CA 1
ATOM 1723 C C . LEU B 1 42 ? -6.555 -0.102 -2.127 1 94.81 42 LEU B C 1
ATOM 1725 O O . LEU B 1 42 ? -7.055 0.888 -2.664 1 94.81 42 LEU B O 1
ATOM 1729 N N . ARG B 1 43 ? -7.172 -0.819 -1.159 1 94.5 43 ARG B N 1
ATOM 1730 C CA . ARG B 1 43 ? -8.469 -0.385 -0.648 1 94.5 43 ARG B CA 1
ATOM 1731 C C . ARG B 1 43 ? -8.352 0.946 0.088 1 94.5 43 ARG B C 1
ATOM 1733 O O . ARG B 1 43 ? -9.195 1.829 -0.075 1 94.5 43 ARG B O 1
ATOM 1740 N N . TYR B 1 44 ? -7.348 1.053 0.846 1 96.19 44 TYR B N 1
ATOM 1741 C CA . TYR B 1 44 ? -7.012 2.291 1.54 1 96.19 44 TYR B CA 1
ATOM 1742 C C . TYR B 1 44 ? -6.789 3.43 0.55 1 96.19 44 TYR B C 1
ATOM 1744 O O . TYR B 1 44 ? -7.375 4.504 0.689 1 96.19 44 TYR B O 1
ATOM 1752 N N . GLN B 1 45 ? -5.973 3.234 -0.442 1 94.62 45 GLN B N 1
ATOM 1753 C CA . GLN B 1 45 ? -5.652 4.234 -1.456 1 94.62 45 GLN B CA 1
ATOM 1754 C C . GLN B 1 45 ? -6.914 4.715 -2.17 1 94.62 45 GLN B C 1
ATOM 1756 O O . GLN B 1 45 ? -7.074 5.914 -2.414 1 94.62 45 GLN B O 1
ATOM 1761 N N . ALA B 1 46 ? -7.805 3.82 -2.482 1 93 46 ALA B N 1
ATOM 1762 C CA . ALA B 1 46 ? -9.062 4.176 -3.139 1 93 46 ALA B CA 1
ATOM 1763 C C . ALA B 1 46 ? -9.906 5.09 -2.252 1 93 46 ALA B C 1
ATOM 1765 O O . ALA B 1 46 ? -10.531 6.031 -2.738 1 93 46 ALA B O 1
ATOM 1766 N N . SER B 1 47 ? -9.898 4.781 -1.002 1 92.81 47 SER B N 1
ATOM 1767 C CA . SER B 1 47 ? -10.648 5.598 -0.056 1 92.81 47 SER B CA 1
ATOM 1768 C C . SER B 1 47 ? -10.078 7.004 0.042 1 92.81 47 SER B C 1
ATOM 1770 O O . SER B 1 47 ? -10.82 7.977 0.193 1 92.81 47 SER B O 1
ATOM 1772 N N . LEU B 1 48 ? -8.734 7.148 -0.078 1 93.56 48 LEU B N 1
ATOM 1773 C CA . LEU B 1 48 ? -8.062 8.445 -0.03 1 93.56 48 LEU B CA 1
ATOM 1774 C C . LEU B 1 48 ? -8.375 9.266 -1.279 1 93.56 48 LEU B C 1
ATOM 1776 O O . LEU B 1 48 ? -8.562 10.477 -1.197 1 93.56 48 LEU B O 1
ATOM 1780 N N . ALA B 1 49 ? -8.375 8.578 -2.391 1 91.88 49 ALA B N 1
ATOM 1781 C CA . ALA B 1 49 ? -8.625 9.242 -3.666 1 91.88 49 ALA B CA 1
ATOM 1782 C C . ALA B 1 49 ? -9.953 9.984 -3.646 1 91.88 49 ALA B C 1
ATOM 1784 O O . ALA B 1 49 ? -10.062 11.102 -4.172 1 91.88 49 ALA B O 1
ATOM 1785 N N . VAL B 1 50 ? -10.898 9.422 -3.018 1 90.81 50 VAL B N 1
ATOM 1786 C CA . VAL B 1 50 ? -12.227 10.023 -2.939 1 90.81 50 VAL B CA 1
ATOM 1787 C C . VAL B 1 50 ? -12.148 11.352 -2.186 1 90.81 50 VAL B C 1
ATOM 1789 O O . VAL B 1 50 ? -12.664 12.367 -2.652 1 90.81 50 VAL B O 1
ATOM 1792 N N . VAL B 1 51 ? -11.445 11.375 -1.085 1 93 51 VAL B N 1
ATOM 1793 C CA . VAL B 1 51 ? -11.32 12.555 -0.24 1 93 51 VAL B CA 1
ATOM 1794 C C . VAL B 1 51 ? -10.492 13.625 -0.961 1 93 51 VAL B C 1
ATOM 1796 O O . VAL B 1 51 ? -10.883 14.789 -1.018 1 93 51 VAL B O 1
ATOM 1799 N N . PHE B 1 52 ? -9.359 13.289 -1.553 1 93.94 52 PHE B N 1
ATOM 1800 C CA . PHE B 1 52 ? -8.422 14.234 -2.154 1 93.94 52 PHE B CA 1
ATOM 1801 C C . PHE B 1 52 ? -9 14.812 -3.441 1 93.94 52 PHE B C 1
ATOM 1803 O O . PHE B 1 52 ? -8.828 16 -3.723 1 93.94 52 PHE B O 1
ATOM 1810 N N . GLU B 1 53 ? -9.688 13.977 -4.199 1 91.94 53 GLU B N 1
ATOM 1811 C CA . GLU B 1 53 ? -10.328 14.461 -5.418 1 91.94 53 GLU B CA 1
ATOM 1812 C C . GLU B 1 53 ? -11.375 15.531 -5.105 1 91.94 53 GLU B C 1
ATOM 1814 O O . GLU B 1 53 ? -11.508 16.516 -5.84 1 91.94 53 GLU B O 1
ATOM 1819 N N . GLU B 1 54 ? -12.078 15.336 -4.074 1 91.62 54 GLU B N 1
ATOM 1820 C CA . GLU B 1 54 ? -13.086 16.297 -3.648 1 91.62 54 GLU B CA 1
ATOM 1821 C C . GLU B 1 54 ? -12.469 17.672 -3.373 1 91.62 54 GLU B C 1
ATOM 1823 O O . GLU B 1 54 ? -13.133 18.688 -3.49 1 91.62 54 GLU B O 1
ATOM 1828 N N . HIS B 1 55 ? -11.188 17.672 -3.129 1 90.75 55 HIS B N 1
ATOM 1829 C CA . HIS B 1 55 ? -10.547 18.922 -2.746 1 90.75 55 HIS B CA 1
ATOM 1830 C C . HIS B 1 55 ? -9.516 19.344 -3.787 1 90.75 55 HIS B C 1
ATOM 1832 O O . HIS B 1 55 ? -8.758 20.297 -3.564 1 90.75 55 HIS B O 1
ATOM 1838 N N . GLY B 1 56 ? -9.414 18.594 -4.859 1 90.5 56 GLY B N 1
ATOM 1839 C CA . GLY B 1 56 ? -8.594 18.969 -6 1 90.5 56 GLY B CA 1
ATOM 1840 C C . GLY B 1 56 ? -7.105 18.797 -5.754 1 90.5 56 GLY B C 1
ATOM 1841 O O . GLY B 1 56 ? -6.293 19.531 -6.324 1 90.5 56 GLY B O 1
ATOM 1842 N N . ILE B 1 57 ? -6.676 18.031 -4.809 1 92.44 57 ILE B N 1
ATOM 1843 C CA . ILE B 1 57 ? -5.266 17.75 -4.57 1 92.44 57 ILE B CA 1
ATOM 1844 C C . ILE B 1 57 ? -5.043 16.234 -4.535 1 92.44 57 ILE B C 1
ATOM 1846 O O . ILE B 1 57 ? -6.004 15.469 -4.477 1 92.44 57 ILE B O 1
ATOM 1850 N N . ASN B 1 58 ? -3.846 15.805 -4.684 1 92 58 ASN B N 1
ATOM 1851 C CA . ASN B 1 58 ? -3.506 14.391 -4.562 1 92 58 ASN B CA 1
ATOM 1852 C C . ASN B 1 58 ? -2.664 14.125 -3.318 1 92 58 ASN B C 1
ATOM 1854 O O . ASN B 1 58 ? -2.332 15.047 -2.574 1 92 58 ASN B O 1
ATOM 1858 N N . MET B 1 59 ? -2.361 12.93 -3.119 1 92.25 59 MET B N 1
ATOM 1859 C CA . MET B 1 59 ? -1.685 12.508 -1.896 1 92.25 59 MET B CA 1
ATOM 1860 C C . MET B 1 59 ? -0.304 13.148 -1.79 1 92.25 59 MET B C 1
ATOM 1862 O O . MET B 1 59 ? 0.117 13.547 -0.704 1 92.25 59 MET B O 1
ATOM 1866 N N . ALA B 1 60 ? 0.401 13.234 -2.885 1 90.88 60 ALA B N 1
ATOM 1867 C CA . ALA B 1 60 ? 1.737 13.82 -2.879 1 90.88 60 ALA B CA 1
ATOM 1868 C C . ALA B 1 60 ? 1.688 15.297 -2.475 1 90.88 60 ALA B C 1
ATOM 1870 O O . ALA B 1 60 ? 2.49 15.75 -1.656 1 90.88 60 ALA B O 1
ATOM 1871 N N . SER B 1 61 ? 0.755 16.031 -3.078 1 92.31 61 SER B N 1
ATOM 1872 C CA . SER B 1 61 ? 0.555 17.438 -2.727 1 92.31 61 SER B CA 1
ATOM 1873 C C . SER B 1 61 ? 0.152 17.578 -1.264 1 92.31 61 SER B C 1
ATOM 1875 O O . SER B 1 61 ? 0.652 18.469 -0.564 1 92.31 61 SER B O 1
ATOM 1877 N N . PHE B 1 62 ? -0.737 16.75 -0.849 1 96.06 62 PHE B N 1
ATOM 1878 C CA . PHE B 1 62 ? -1.157 16.797 0.547 1 96.06 62 PHE B CA 1
ATOM 1879 C C . PHE B 1 62 ? 0.039 16.625 1.478 1 96.06 62 PHE B C 1
ATOM 1881 O O . PHE B 1 62 ? 0.17 17.344 2.467 1 96.06 62 PHE B O 1
ATOM 1888 N N . ASP B 1 63 ? 0.833 15.641 1.211 1 95.88 63 ASP B N 1
ATOM 1889 C CA . ASP B 1 63 ? 1.971 15.328 2.07 1 95.88 63 ASP B CA 1
ATOM 1890 C C . ASP B 1 63 ? 2.893 16.531 2.221 1 95.88 63 ASP B C 1
ATOM 1892 O O . ASP B 1 63 ? 3.357 16.844 3.322 1 95.88 63 ASP B O 1
ATOM 1896 N N . VAL B 1 64 ? 3.17 17.266 1.156 1 95.69 64 VAL B N 1
ATOM 1897 C CA . VAL B 1 64 ? 4.012 18.469 1.193 1 95.69 64 VAL B CA 1
ATOM 1898 C C . VAL B 1 64 ? 3.318 19.562 2.004 1 95.69 64 VAL B C 1
ATOM 1900 O O . VAL B 1 64 ? 3.93 20.172 2.887 1 95.69 64 VAL B O 1
ATOM 1903 N N . LEU B 1 65 ? 2.049 19.844 1.705 1 97.38 65 LEU B N 1
ATOM 1904 C CA . LEU B 1 65 ? 1.294 20.859 2.426 1 97.38 65 LEU B CA 1
ATOM 1905 C C . LEU B 1 65 ? 1.239 20.531 3.916 1 97.38 65 LEU B C 1
ATOM 1907 O O . LEU B 1 65 ? 1.392 21.438 4.75 1 97.38 65 LEU B O 1
ATOM 1911 N N . ALA B 1 66 ? 0.986 19.297 4.227 1 98 66 ALA B N 1
ATOM 1912 C CA . ALA B 1 66 ? 0.922 18.844 5.617 1 98 66 ALA B CA 1
ATOM 1913 C C . ALA B 1 66 ? 2.25 19.078 6.328 1 98 66 ALA B C 1
ATOM 1915 O O . ALA B 1 66 ? 2.275 19.516 7.484 1 98 66 ALA B O 1
ATOM 1916 N N . ALA B 1 67 ? 3.34 18.734 5.66 1 97.38 67 ALA B N 1
ATOM 1917 C CA . ALA B 1 67 ? 4.66 18.953 6.246 1 97.38 67 ALA B CA 1
ATOM 1918 C C . ALA B 1 67 ? 4.883 20.438 6.547 1 97.38 67 ALA B C 1
ATOM 1920 O O . ALA B 1 67 ? 5.375 20.781 7.621 1 97.38 67 ALA B O 1
ATOM 1921 N N . LEU B 1 68 ? 4.539 21.281 5.605 1 98.06 68 LEU B N 1
ATOM 1922 C CA . LEU B 1 68 ? 4.676 22.719 5.812 1 98.06 68 LEU B CA 1
ATOM 1923 C C . LEU B 1 68 ? 3.812 23.188 6.977 1 98.06 68 LEU B C 1
ATOM 1925 O O . LEU B 1 68 ? 4.273 23.953 7.832 1 98.06 68 LEU B O 1
ATOM 1929 N N . ARG B 1 69 ? 2.588 22.719 7.031 1 98.5 69 ARG B N 1
ATOM 1930 C CA . ARG B 1 69 ? 1.687 23.125 8.109 1 98.5 69 ARG B CA 1
ATOM 1931 C C . ARG B 1 69 ? 2.234 22.703 9.461 1 98.5 69 ARG B C 1
ATOM 1933 O O . ARG B 1 69 ? 2.16 23.469 10.43 1 98.5 69 ARG B O 1
ATOM 1940 N N . ARG B 1 70 ? 2.771 21.547 9.531 1 97.81 70 ARG B N 1
ATOM 1941 C CA . ARG B 1 70 ? 3.283 21 10.781 1 97.81 70 ARG B CA 1
ATOM 1942 C C . ARG B 1 70 ? 4.547 21.719 11.227 1 97.81 70 ARG B C 1
ATOM 1944 O O . ARG B 1 70 ? 4.992 21.578 12.367 1 97.81 70 ARG B O 1
ATOM 1951 N N . SER B 1 71 ? 5.219 22.422 10.359 1 97.12 71 SER B N 1
ATOM 1952 C CA . SER B 1 71 ? 6.441 23.141 10.711 1 97.12 71 SER B CA 1
ATOM 1953 C C . SER B 1 71 ? 6.141 24.328 11.617 1 97.12 71 SER B C 1
ATOM 1955 O O . SER B 1 71 ? 7.043 24.875 12.25 1 97.12 71 SER B O 1
ATOM 1957 N N . GLY B 1 72 ? 4.801 24.75 11.641 1 97.44 72 GLY B N 1
ATOM 1958 C CA . GLY B 1 72 ? 4.414 25.922 12.398 1 97.44 72 GLY B CA 1
ATOM 1959 C C . GLY B 1 72 ? 4.664 27.219 11.664 1 97.44 72 GLY B C 1
ATOM 1960 O O . GLY B 1 72 ? 5.324 27.234 10.625 1 97.44 72 GLY B O 1
ATOM 1961 N N . PRO B 1 73 ? 4.055 28.328 12.18 1 96.56 73 PRO B N 1
ATOM 1962 C CA . PRO B 1 73 ? 4.273 29.609 11.523 1 96.56 73 PRO B CA 1
ATOM 1963 C C . PRO B 1 73 ? 5.75 30 11.445 1 96.56 73 PRO B C 1
ATOM 1965 O O . PRO B 1 73 ? 6.492 29.797 12.406 1 96.56 73 PRO B O 1
ATOM 1968 N N . PRO B 1 74 ? 6.215 30.562 10.281 1 96.56 74 PRO B N 1
ATOM 1969 C CA . PRO B 1 74 ? 5.473 31.047 9.109 1 96.56 74 PRO B CA 1
ATOM 1970 C C . PRO B 1 74 ? 5.246 29.953 8.062 1 96.56 74 PRO B C 1
ATOM 1972 O O . PRO B 1 74 ? 5.156 30.25 6.871 1 96.56 74 PRO B O 1
ATOM 1975 N N . TYR B 1 75 ? 5.289 28.578 8.477 1 98 75 TYR B N 1
ATOM 1976 C CA . TYR B 1 75 ? 4.949 27.406 7.664 1 98 75 TYR B CA 1
ATOM 1977 C C . TYR B 1 75 ? 5.863 27.312 6.449 1 98 75 TYR B C 1
ATOM 1979 O O . TYR B 1 75 ? 5.391 27.172 5.316 1 98 75 TYR B O 1
ATOM 1987 N N . ARG B 1 76 ? 7.074 27.297 6.676 1 97.31 76 ARG B N 1
ATOM 1988 C CA . ARG B 1 76 ? 8.031 27.266 5.578 1 97.31 76 ARG B CA 1
ATOM 1989 C C . ARG B 1 76 ? 9.125 26.219 5.84 1 97.31 76 ARG B C 1
ATOM 1991 O O . ARG B 1 76 ? 9.469 25.969 6.992 1 97.31 76 ARG B O 1
ATOM 1998 N N . MET B 1 77 ? 9.602 25.609 4.82 1 97.38 77 MET B N 1
ATOM 1999 C CA . MET B 1 77 ? 10.672 24.625 4.855 1 97.38 77 MET B CA 1
ATOM 2000 C C . MET B 1 77 ? 11.516 24.703 3.584 1 97.38 77 MET B C 1
ATOM 2002 O O . MET B 1 77 ? 11.023 25.109 2.531 1 97.38 77 MET B O 1
ATOM 2006 N N . THR B 1 78 ? 12.797 24.328 3.77 1 95.88 78 THR B N 1
ATOM 2007 C CA . THR B 1 78 ? 13.609 24.109 2.584 1 95.88 78 THR B CA 1
ATOM 2008 C C . THR B 1 78 ? 13.242 22.781 1.918 1 95.88 78 THR B C 1
ATOM 2010 O O . THR B 1 78 ? 12.516 21.969 2.496 1 95.88 78 THR B O 1
ATOM 2013 N N . SER B 1 79 ? 13.727 22.562 0.636 1 92.69 79 SER B N 1
ATOM 2014 C CA . SER B 1 79 ? 13.5 21.312 -0.062 1 92.69 79 SER B CA 1
ATOM 2015 C C . SER B 1 79 ? 14.055 20.125 0.731 1 92.69 79 SER B C 1
ATOM 2017 O O . SER B 1 79 ? 13.438 19.062 0.779 1 92.69 79 SER B O 1
ATOM 2019 N N . GLY B 1 80 ? 15.219 20.281 1.338 1 92.5 80 GLY B N 1
ATOM 2020 C CA . GLY B 1 80 ? 15.812 19.25 2.164 1 92.5 80 GLY B CA 1
ATOM 2021 C C . GLY B 1 80 ? 14.969 18.891 3.379 1 92.5 80 GLY B C 1
ATOM 2022 O O . GLY B 1 80 ? 14.773 17.719 3.688 1 92.5 80 GLY B O 1
ATOM 2023 N N . GLN B 1 81 ? 14.508 19.953 4.062 1 94.31 81 GLN B N 1
ATOM 2024 C CA . GLN B 1 81 ? 13.641 19.766 5.219 1 94.31 81 GLN B CA 1
ATOM 2025 C C . GLN B 1 81 ? 12.344 19.062 4.824 1 94.31 81 GLN B C 1
ATOM 2027 O O . GLN B 1 81 ? 11.852 18.203 5.555 1 94.31 81 GLN B O 1
ATOM 2032 N N . LEU B 1 82 ? 11.789 19.453 3.709 1 94.56 82 LEU B N 1
ATOM 2033 C CA . LEU B 1 82 ? 10.57 18.828 3.211 1 94.56 82 LEU B CA 1
ATOM 2034 C C . LEU B 1 82 ? 10.789 17.344 2.943 1 94.56 82 LEU B C 1
ATOM 2036 O O . LEU B 1 82 ? 9.961 16.516 3.307 1 94.56 82 LEU B O 1
ATOM 2040 N N . ALA B 1 83 ? 11.875 17.016 2.322 1 90.94 83 ALA B N 1
ATOM 2041 C CA . ALA B 1 83 ? 12.203 15.617 2.016 1 90.94 83 ALA B CA 1
ATOM 2042 C C . ALA B 1 83 ? 12.297 14.781 3.289 1 90.94 83 ALA B C 1
ATOM 2044 O O . ALA B 1 83 ? 11.875 13.625 3.311 1 90.94 83 ALA B O 1
ATOM 2045 N N . GLU B 1 84 ? 12.719 15.391 4.359 1 90.62 84 GLU B N 1
ATOM 2046 C CA . GLU B 1 84 ? 12.922 14.695 5.629 1 90.62 84 GLU B CA 1
ATOM 2047 C C . GLU B 1 84 ? 11.625 14.602 6.422 1 90.62 84 GLU B C 1
ATOM 2049 O O . GLU B 1 84 ? 11.477 13.734 7.285 1 90.62 84 GLU B O 1
ATOM 2054 N N . SER B 1 85 ? 10.703 15.477 6.113 1 92.44 85 SER B N 1
ATOM 2055 C CA . SER B 1 85 ? 9.508 15.609 6.949 1 92.44 85 SER B CA 1
ATOM 2056 C C . SER B 1 85 ? 8.297 14.961 6.297 1 92.44 85 SER B C 1
ATOM 2058 O O . SER B 1 85 ? 7.246 14.82 6.922 1 92.44 85 SER B O 1
ATOM 2060 N N . ALA B 1 86 ? 8.438 14.578 5.062 1 90.44 86 ALA B N 1
ATOM 2061 C CA . ALA B 1 86 ? 7.332 13.953 4.344 1 90.44 86 ALA B CA 1
ATOM 2062 C C . ALA B 1 86 ? 7.105 12.523 4.824 1 90.44 86 ALA B C 1
ATOM 2064 O O . ALA B 1 86 ? 8.047 11.844 5.242 1 90.44 86 ALA B O 1
ATOM 2065 N N . LEU B 1 87 ? 5.855 12.117 4.809 1 91.69 87 LEU B N 1
ATOM 2066 C CA . LEU B 1 87 ? 5.52 10.742 5.172 1 91.69 87 LEU B CA 1
ATOM 2067 C C . LEU B 1 87 ? 6.148 9.758 4.199 1 91.69 87 LEU B C 1
ATOM 2069 O O . LEU B 1 87 ? 6.715 8.742 4.613 1 91.69 87 LEU B O 1
ATOM 2073 N N . VAL B 1 88 ? 5.949 9.984 2.85 1 81.69 88 VAL B N 1
ATOM 2074 C CA . VAL B 1 88 ? 6.445 9.102 1.806 1 81.69 88 VAL B CA 1
ATOM 2075 C C . VAL B 1 88 ? 7.52 9.812 0.986 1 81.69 88 VAL B C 1
ATOM 2077 O O . VAL B 1 88 ? 7.43 11.016 0.752 1 81.69 88 VAL B O 1
ATOM 2080 N N . THR B 1 89 ? 8.898 9.5 1.173 1 64.94 89 THR B N 1
ATOM 2081 C CA . THR B 1 89 ? 9.961 10.219 0.481 1 64.94 89 THR B CA 1
ATOM 2082 C C . THR B 1 89 ? 10.188 9.648 -0.915 1 64.94 89 THR B C 1
ATOM 2084 O O . THR B 1 89 ? 10.539 8.477 -1.061 1 64.94 89 THR B O 1
ATOM 2087 N N . THR B 1 90 ? 9.438 9.5 -1.876 1 57.56 90 THR B N 1
ATOM 2088 C CA . THR B 1 90 ? 9.883 8.891 -3.121 1 57.56 90 THR B CA 1
ATOM 2089 C C . THR B 1 90 ? 10.562 9.922 -4.02 1 57.56 90 THR B C 1
ATOM 2091 O O . THR B 1 90 ? 10.734 9.695 -5.219 1 57.56 90 THR B O 1
ATOM 2094 N N . GLY B 1 91 ? 11.25 10.828 -3.477 1 65.25 91 GLY B N 1
ATOM 2095 C CA . GLY B 1 91 ? 11.836 11.773 -4.41 1 65.25 91 GLY B CA 1
ATOM 2096 C C . GLY B 1 91 ? 10.805 12.664 -5.078 1 65.25 91 GLY B C 1
ATOM 2097 O O . GLY B 1 91 ? 9.602 12.422 -4.973 1 65.25 91 GLY B O 1
ATOM 2098 N N . GLY B 1 92 ? 11.047 13.789 -5.457 1 81.62 92 GLY B N 1
ATOM 2099 C CA . GLY B 1 92 ? 10.211 14.648 -6.277 1 81.62 92 GLY B CA 1
ATOM 2100 C C . GLY B 1 92 ? 9.656 15.844 -5.523 1 81.62 92 GLY B C 1
ATOM 2101 O O . GLY B 1 92 ? 8.648 16.422 -5.922 1 81.62 92 GLY B O 1
ATOM 2102 N N . VAL B 1 93 ? 10.219 16.094 -4.48 1 88.25 93 VAL B N 1
ATOM 2103 C CA . VAL B 1 93 ? 9.773 17.234 -3.68 1 88.25 93 VAL B CA 1
ATOM 2104 C C . VAL B 1 93 ? 9.695 18.484 -4.551 1 88.25 93 VAL B C 1
ATOM 2106 O O . VAL B 1 93 ? 8.734 19.25 -4.469 1 88.25 93 VAL B O 1
ATOM 2109 N N . THR B 1 94 ? 10.688 18.609 -5.363 1 87.75 94 THR B N 1
ATOM 2110 C CA . THR B 1 94 ? 10.734 19.797 -6.223 1 87.75 94 THR B CA 1
ATOM 2111 C C . THR B 1 94 ? 9.516 19.844 -7.141 1 87.75 94 THR B C 1
ATOM 2113 O O . THR B 1 94 ? 8.859 20.875 -7.246 1 87.75 94 THR B O 1
ATOM 2116 N N . LEU B 1 95 ? 9.273 18.703 -7.758 1 90.75 95 LEU B N 1
ATOM 2117 C CA . LEU B 1 95 ? 8.125 18.641 -8.664 1 90.75 95 LEU B CA 1
ATOM 2118 C C . LEU B 1 95 ? 6.824 18.891 -7.91 1 90.75 95 LEU B C 1
ATOM 2120 O O . LEU B 1 95 ? 5.934 19.578 -8.43 1 90.75 95 LEU B O 1
ATOM 2124 N N . ARG B 1 96 ? 6.648 18.438 -6.781 1 92.62 96 ARG B N 1
ATOM 2125 C CA . ARG B 1 96 ? 5.445 18.641 -5.98 1 92.62 96 ARG B CA 1
ATOM 2126 C C . ARG B 1 96 ? 5.281 20.094 -5.582 1 92.62 96 ARG B C 1
ATOM 2128 O O . ARG B 1 96 ? 4.176 20.641 -5.648 1 92.62 96 ARG B O 1
ATOM 2135 N N . VAL B 1 97 ? 6.391 20.688 -5.215 1 94.81 97 VAL B N 1
ATOM 2136 C CA . VAL B 1 97 ? 6.352 22.094 -4.824 1 94.81 97 VAL B CA 1
ATOM 2137 C C . VAL B 1 97 ? 6.016 22.969 -6.039 1 94.81 97 VAL B C 1
ATOM 2139 O O . VAL B 1 97 ? 5.254 23.922 -5.93 1 94.81 97 VAL B O 1
ATOM 2142 N N . ASP B 1 98 ? 6.633 22.625 -7.188 1 94.88 98 ASP B N 1
ATOM 2143 C CA . ASP B 1 98 ? 6.328 23.344 -8.43 1 94.88 98 ASP B CA 1
ATOM 2144 C C . ASP B 1 98 ? 4.828 23.328 -8.711 1 94.88 98 ASP B C 1
ATOM 2146 O O . ASP B 1 98 ? 4.238 24.359 -9.023 1 94.88 98 ASP B O 1
ATOM 2150 N N . ARG B 1 99 ? 4.219 22.188 -8.594 1 94.69 99 ARG B N 1
ATOM 2151 C CA . ARG B 1 99 ? 2.789 22.016 -8.844 1 94.69 99 ARG B CA 1
ATOM 2152 C C . ARG B 1 99 ? 1.964 22.844 -7.867 1 94.69 99 ARG B C 1
ATOM 2154 O O . ARG B 1 99 ? 0.991 23.5 -8.258 1 94.69 99 ARG B O 1
ATOM 2161 N N . LEU B 1 100 ? 2.346 22.844 -6.629 1 96.88 100 LEU B N 1
ATOM 2162 C CA . LEU B 1 100 ? 1.628 23.547 -5.578 1 96.88 100 LEU B CA 1
ATOM 2163 C C . LEU B 1 100 ? 1.779 25.062 -5.746 1 96.88 100 LEU B C 1
ATOM 2165 O O . LEU B 1 100 ? 0.858 25.828 -5.434 1 96.88 100 LEU B O 1
ATOM 2169 N N . GLU B 1 101 ? 2.969 25.484 -6.184 1 97.69 101 GLU B N 1
ATOM 2170 C CA . GLU B 1 101 ? 3.191 26.906 -6.461 1 97.69 101 GLU B CA 1
ATOM 2171 C C . GLU B 1 101 ? 2.324 27.375 -7.621 1 97.69 101 GLU B C 1
ATOM 2173 O O . GLU B 1 101 ? 1.712 28.453 -7.547 1 97.69 101 GLU B O 1
ATOM 2178 N N . LYS B 1 102 ? 2.305 26.578 -8.664 1 97.06 102 LYS B N 1
ATOM 2179 C CA . LYS B 1 102 ? 1.46 26.906 -9.812 1 97.06 102 LYS B CA 1
ATOM 2180 C C . LYS B 1 102 ? -0.009 26.984 -9.406 1 97.06 102 LYS B C 1
ATOM 2182 O O . LYS B 1 102 ? -0.764 27.797 -9.953 1 97.06 102 LYS B O 1
ATOM 2187 N N . ALA B 1 103 ? -0.425 26.219 -8.445 1 96.62 103 ALA B N 1
ATOM 2188 C CA . ALA B 1 103 ? -1.802 26.203 -7.957 1 96.62 103 ALA B CA 1
ATOM 2189 C C . ALA B 1 103 ? -2.053 27.328 -6.957 1 96.62 103 ALA B C 1
ATOM 2191 O O . ALA B 1 103 ? -3.176 27.5 -6.48 1 96.62 103 ALA B O 1
ATOM 2192 N N . GLY B 1 104 ? -0.974 28.094 -6.59 1 97.88 104 GLY B N 1
ATOM 2193 C CA . GLY B 1 104 ? -1.097 29.234 -5.695 1 97.88 104 GLY B CA 1
ATOM 2194 C C . GLY B 1 104 ? -1.158 28.844 -4.23 1 97.88 104 GLY B C 1
ATOM 2195 O O . GLY B 1 104 ? -1.549 29.641 -3.381 1 97.88 104 GLY B O 1
ATOM 2196 N N . LEU B 1 105 ? -0.785 27.578 -3.865 1 98.38 105 LEU B N 1
ATOM 2197 C CA . LEU B 1 105 ? -0.916 27.078 -2.504 1 98.38 105 LEU B CA 1
ATOM 2198 C C . LEU B 1 105 ? 0.395 27.234 -1.738 1 98.38 105 LEU B C 1
ATOM 2200 O O . LEU B 1 105 ? 0.409 27.188 -0.506 1 98.38 105 LEU B O 1
ATOM 2204 N N . VAL B 1 106 ? 1.469 27.328 -2.482 1 98.44 106 VAL B N 1
ATOM 2205 C CA . VAL B 1 106 ? 2.807 27.5 -1.926 1 98.44 106 VAL B CA 1
ATOM 2206 C C . VAL B 1 106 ? 3.535 28.625 -2.664 1 98.44 106 VAL B C 1
ATOM 2208 O O . VAL B 1 106 ? 3.266 28.875 -3.84 1 98.44 106 VAL B O 1
ATOM 2211 N N . GLU B 1 107 ? 4.367 29.312 -2.018 1 98.44 107 GLU B N 1
ATOM 2212 C CA . GLU B 1 107 ? 5.262 30.297 -2.629 1 98.44 107 GLU B CA 1
ATOM 2213 C C . GLU B 1 107 ? 6.711 30.047 -2.219 1 98.44 107 GLU B C 1
ATOM 2215 O O . GLU B 1 107 ? 6.98 29.578 -1.113 1 98.44 107 GLU B O 1
ATOM 2220 N N . ARG B 1 108 ? 7.598 30.359 -3.113 1 96.94 108 ARG B N 1
ATOM 2221 C CA . ARG B 1 108 ? 9.023 30.234 -2.812 1 96.94 108 ARG B CA 1
ATOM 2222 C C . ARG B 1 108 ? 9.602 31.578 -2.381 1 96.94 108 ARG B C 1
ATOM 2224 O O . ARG B 1 108 ? 9.25 32.625 -2.93 1 96.94 108 ARG B O 1
ATOM 2231 N N . GLU B 1 109 ? 10.422 31.453 -1.376 1 94.88 109 GLU B N 1
ATOM 2232 C CA . GLU B 1 109 ? 11.086 32.656 -0.875 1 94.88 109 GLU B CA 1
ATOM 2233 C C . GLU B 1 109 ? 12.57 32.406 -0.631 1 94.88 109 GLU B C 1
ATOM 2235 O O . GLU B 1 109 ? 12.945 31.406 0.009 1 94.88 109 GLU B O 1
ATOM 2240 N N . ARG B 1 110 ? 13.359 33.281 -1.148 1 94.12 110 ARG B N 1
ATOM 2241 C CA . ARG B 1 110 ? 14.797 33.188 -0.903 1 94.12 110 ARG B CA 1
ATOM 2242 C C . ARG B 1 110 ? 15.164 33.781 0.441 1 94.12 110 ARG B C 1
ATOM 2244 O O . ARG B 1 110 ? 14.617 34.812 0.829 1 94.12 110 ARG B O 1
ATOM 2251 N N . ASP B 1 111 ? 16.109 33.094 1.062 1 93.75 111 ASP B N 1
ATOM 2252 C CA . ASP B 1 111 ? 16.609 33.625 2.328 1 93.75 111 ASP B CA 1
ATOM 2253 C C . ASP B 1 111 ? 17.328 34.938 2.127 1 93.75 111 ASP B C 1
ATOM 2255 O O . ASP B 1 111 ? 18.078 35.125 1.171 1 93.75 111 ASP B O 1
ATOM 2259 N N . ALA B 1 112 ? 17.078 35.812 3.039 1 92.81 112 ALA B N 1
ATOM 2260 C CA . ALA B 1 112 ? 17.594 37.188 2.914 1 92.81 112 ALA B CA 1
ATOM 2261 C C . ALA B 1 112 ? 19.109 37.219 3.096 1 92.81 112 ALA B C 1
ATOM 2263 O O . ALA B 1 112 ? 19.797 38.031 2.49 1 92.81 112 ALA B O 1
ATOM 2264 N N . GLU B 1 113 ? 19.625 36.438 3.904 1 94.38 113 GLU B N 1
ATOM 2265 C CA . GLU B 1 113 ? 21.047 36.438 4.25 1 94.38 113 GLU B CA 1
ATOM 2266 C C . GLU B 1 113 ? 21.828 35.469 3.361 1 94.38 113 GLU B C 1
ATOM 2268 O O . GLU B 1 113 ? 22.984 35.719 3.025 1 94.38 113 GLU B O 1
ATOM 2273 N N . ASP B 1 114 ? 21.25 34.344 3.082 1 93.69 114 ASP B N 1
ATOM 2274 C CA . ASP B 1 114 ? 21.875 33.344 2.232 1 93.69 114 ASP B CA 1
ATOM 2275 C C . ASP B 1 114 ? 20.984 33 1.04 1 93.69 114 ASP B C 1
ATOM 2277 O O . ASP B 1 114 ? 20.109 32.125 1.132 1 93.69 114 ASP B O 1
ATOM 2281 N N . ARG B 1 115 ? 21.312 33.594 -0.054 1 90.69 115 ARG B N 1
ATOM 2282 C CA . ARG B 1 115 ? 20.453 33.531 -1.229 1 90.69 115 ARG B CA 1
ATOM 2283 C C . ARG B 1 115 ? 20.453 32.125 -1.809 1 90.69 115 ARG B C 1
ATOM 2285 O O . ARG B 1 115 ? 19.594 31.781 -2.633 1 90.69 115 ARG B O 1
ATOM 2292 N N . ARG B 1 116 ? 21.344 31.203 -1.426 1 90.56 116 ARG B N 1
ATOM 2293 C CA . ARG B 1 116 ? 21.375 29.812 -1.877 1 90.56 116 ARG B CA 1
ATOM 2294 C C . ARG B 1 116 ? 20.281 29 -1.201 1 90.56 116 ARG B C 1
ATOM 2296 O O . ARG B 1 116 ? 19.953 27.906 -1.661 1 90.56 116 ARG B O 1
ATOM 2303 N N . ILE B 1 117 ? 19.766 29.594 -0.136 1 95.25 117 ILE B N 1
ATOM 2304 C CA . ILE B 1 117 ? 18.703 28.906 0.603 1 95.25 117 ILE B CA 1
ATOM 2305 C C . ILE B 1 117 ? 17.344 29.391 0.117 1 95.25 117 ILE B C 1
ATOM 2307 O O . ILE B 1 117 ? 17.047 30.594 0.142 1 95.25 117 ILE B O 1
ATOM 2311 N N . VAL B 1 118 ? 16.578 28.453 -0.37 1 96.19 118 VAL B N 1
ATOM 2312 C CA . VAL B 1 118 ? 15.219 28.766 -0.827 1 96.19 118 VAL B CA 1
ATOM 2313 C C . VAL B 1 118 ? 14.203 28.016 0.038 1 96.19 118 VAL B C 1
ATOM 2315 O O . VAL B 1 118 ? 14.344 26.812 0.272 1 96.19 118 VAL B O 1
ATOM 2318 N N . TYR B 1 119 ? 13.211 28.734 0.479 1 97.25 119 TYR B N 1
ATOM 2319 C CA . TYR B 1 119 ? 12.141 28.141 1.278 1 97.25 119 TYR B CA 1
ATOM 2320 C C . TYR B 1 119 ? 10.867 27.984 0.455 1 97.25 119 TYR B C 1
ATOM 2322 O O . TYR B 1 119 ? 10.539 28.844 -0.367 1 97.25 119 TYR B O 1
ATOM 2330 N N . ALA B 1 120 ? 10.211 26.891 0.63 1 97.88 120 ALA B N 1
ATOM 2331 C CA . ALA B 1 120 ? 8.797 26.781 0.278 1 97.88 120 ALA B CA 1
ATOM 2332 C C . ALA B 1 120 ? 7.902 27.156 1.454 1 97.88 120 ALA B C 1
ATOM 2334 O O . ALA B 1 120 ? 8.117 26.703 2.58 1 97.88 120 ALA B O 1
ATOM 2335 N N . GLN B 1 121 ? 6.938 28.031 1.209 1 98.5 121 GLN B N 1
ATOM 2336 C CA . GLN B 1 121 ? 6.07 28.5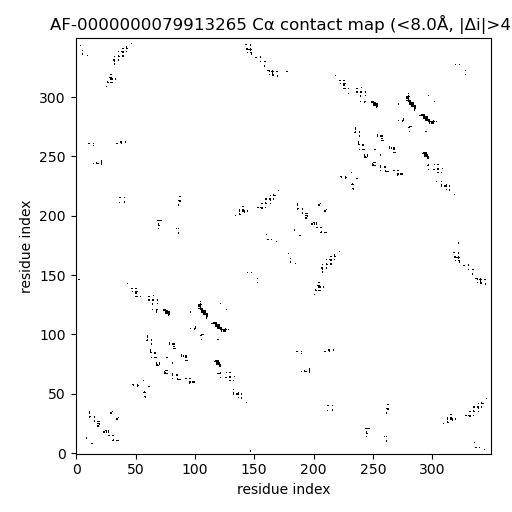47 2.268 1 98.5 121 GLN B CA 1
ATOM 2337 C C . GLN B 1 121 ? 4.602 28.453 1.864 1 98.5 121 GLN B C 1
ATOM 2339 O O . GLN B 1 121 ? 4.254 28.719 0.712 1 98.5 121 GLN B O 1
ATOM 2344 N N . LEU B 1 122 ? 3.77 28.094 2.898 1 98.56 122 LEU B N 1
ATOM 2345 C CA . LEU B 1 122 ? 2.338 28.094 2.621 1 98.56 122 LEU B CA 1
ATOM 2346 C C . LEU B 1 122 ? 1.845 29.516 2.35 1 98.56 122 LEU B C 1
ATOM 2348 O O . LEU B 1 122 ? 2.227 30.453 3.051 1 98.56 122 LEU B O 1
ATOM 2352 N N . THR B 1 123 ? 1.043 29.672 1.264 1 98.56 123 THR B N 1
ATOM 2353 C CA . THR B 1 123 ? 0.236 30.875 1.143 1 98.56 123 THR B CA 1
ATOM 2354 C C . THR B 1 123 ? -0.961 30.812 2.088 1 98.56 123 THR B C 1
ATOM 2356 O O . THR B 1 123 ? -1.229 29.781 2.701 1 98.56 123 THR B O 1
ATOM 2359 N N . ASP B 1 124 ? -1.686 31.969 2.207 1 98.44 124 ASP B N 1
ATOM 2360 C CA . ASP B 1 124 ? -2.92 31.953 2.984 1 98.44 124 ASP B CA 1
ATOM 2361 C C . ASP B 1 124 ? -3.908 30.938 2.439 1 98.44 124 ASP B C 1
ATOM 2363 O O . ASP B 1 124 ? -4.566 30.234 3.209 1 98.44 124 ASP B O 1
ATOM 2367 N N . GLU B 1 125 ? -3.986 30.875 1.17 1 98 125 GLU B N 1
ATOM 2368 C CA . GLU B 1 125 ? -4.863 29.891 0.533 1 98 125 GLU B CA 1
ATOM 2369 C C . GLU B 1 125 ? -4.379 28.469 0.792 1 98 125 GLU B C 1
ATOM 2371 O O . GLU B 1 125 ? -5.184 27.578 1.051 1 98 125 GLU B O 1
ATOM 2376 N N . GLY B 1 126 ? -3.039 28.266 0.701 1 98.25 126 GLY B N 1
ATOM 2377 C CA . GLY B 1 126 ? -2.469 26.969 1.008 1 98.25 126 GLY B CA 1
ATOM 2378 C C . GLY B 1 126 ? -2.789 26.484 2.412 1 98.25 126 GLY B C 1
ATOM 2379 O O . GLY B 1 126 ? -3.088 25.312 2.619 1 98.25 126 GLY B O 1
ATOM 2380 N N . LEU B 1 127 ? -2.742 27.406 3.326 1 98.5 127 LEU B N 1
ATOM 2381 C CA . LEU B 1 127 ? -3.059 27.094 4.715 1 98.5 127 LEU B CA 1
ATOM 2382 C C . LEU B 1 127 ? -4.527 26.703 4.863 1 98.5 127 LEU B C 1
ATOM 2384 O O . LEU B 1 127 ? -4.848 25.719 5.523 1 98.5 127 LEU B O 1
ATOM 2388 N N . ARG B 1 128 ? -5.418 27.453 4.246 1 97.88 128 ARG B N 1
ATOM 2389 C CA . ARG B 1 128 ? -6.848 27.156 4.285 1 97.88 128 ARG B CA 1
ATOM 2390 C C . ARG B 1 128 ? -7.133 25.781 3.705 1 97.88 128 ARG B C 1
ATOM 2392 O O . ARG B 1 128 ? -7.871 24.984 4.301 1 97.88 128 ARG B O 1
ATOM 2399 N N . VAL B 1 129 ? -6.523 25.469 2.611 1 97.5 129 VAL B N 1
ATOM 2400 C CA . VAL B 1 129 ? -6.762 24.203 1.904 1 97.5 129 VAL B CA 1
ATOM 2401 C C . VAL B 1 129 ? -6.254 23.031 2.74 1 97.5 129 VAL B C 1
ATOM 2403 O O . VAL B 1 129 ? -6.973 22.047 2.943 1 97.5 129 VAL B O 1
ATOM 2406 N N . ILE B 1 130 ? -5.055 23.125 3.25 1 98.19 130 ILE B N 1
ATOM 2407 C CA . ILE B 1 130 ? -4.461 22 3.949 1 98.19 130 ILE B CA 1
ATOM 2408 C C . ILE B 1 130 ? -5.238 21.719 5.234 1 98.19 130 ILE B C 1
ATOM 2410 O O . ILE B 1 130 ? -5.406 20.562 5.629 1 98.19 130 ILE B O 1
ATOM 2414 N N . GLU B 1 131 ? -5.707 22.766 5.914 1 98.25 131 GLU B N 1
ATOM 2415 C CA . GLU B 1 131 ? -6.449 22.531 7.148 1 98.25 131 GLU B CA 1
ATOM 2416 C C . GLU B 1 131 ? -7.789 21.859 6.875 1 98.25 131 GLU B C 1
ATOM 2418 O O . GLU B 1 131 ? -8.172 20.938 7.59 1 98.25 131 GLU B O 1
ATOM 2423 N N . LYS B 1 132 ? -8.43 22.297 5.82 1 97.88 132 LYS B N 1
ATOM 2424 C CA . LYS B 1 132 ? -9.68 21.656 5.414 1 97.88 132 LYS B CA 1
ATOM 2425 C C . LYS B 1 132 ? -9.453 20.203 5.008 1 97.88 132 LYS B C 1
ATOM 2427 O O . LYS B 1 132 ? -10.188 19.312 5.438 1 97.88 132 LYS B O 1
ATOM 2432 N N . VAL B 1 133 ? -8.484 19.938 4.219 1 97.81 133 VAL B N 1
ATOM 2433 C CA . VAL B 1 133 ? -8.219 18.609 3.688 1 97.81 133 VAL B CA 1
ATOM 2434 C C . VAL B 1 133 ? -7.754 17.688 4.812 1 97.81 133 VAL B C 1
ATOM 2436 O O . VAL B 1 133 ? -8.133 16.516 4.863 1 97.81 133 VAL B O 1
ATOM 2439 N N . ALA B 1 134 ? -6.895 18.234 5.684 1 98.19 134 ALA B N 1
ATOM 2440 C CA . ALA B 1 134 ? -6.406 17.422 6.797 1 98.19 134 ALA B CA 1
ATOM 2441 C C . ALA B 1 134 ? -7.559 16.922 7.668 1 98.19 134 ALA B C 1
ATOM 2443 O O . ALA B 1 134 ? -7.602 15.758 8.047 1 98.19 134 ALA B O 1
ATOM 2444 N N . GLU B 1 135 ? -8.469 17.812 8.016 1 98.06 135 GLU B N 1
ATOM 2445 C CA . GLU B 1 135 ? -9.633 17.422 8.812 1 98.06 135 GLU B CA 1
ATOM 2446 C C . GLU B 1 135 ? -10.414 16.297 8.141 1 98.06 135 GLU B C 1
ATOM 2448 O O . GLU B 1 135 ? -10.742 15.305 8.781 1 98.06 135 GLU B O 1
ATOM 2453 N N . ALA B 1 136 ? -10.695 16.469 6.883 1 97.44 136 ALA B N 1
ATOM 2454 C CA . ALA B 1 136 ? -11.461 15.469 6.129 1 97.44 136 ALA B CA 1
ATOM 2455 C C . ALA B 1 136 ? -10.688 14.156 6.012 1 97.44 136 ALA B C 1
ATOM 2457 O O . ALA B 1 136 ? -11.266 13.078 6.145 1 97.44 136 ALA B O 1
ATOM 2458 N N . HIS B 1 137 ? -9.414 14.258 5.723 1 97.38 137 HIS B N 1
ATOM 2459 C CA . HIS B 1 137 ? -8.547 13.102 5.516 1 97.38 137 HIS B CA 1
ATOM 2460 C C . HIS B 1 137 ? -8.469 12.242 6.773 1 97.38 137 HIS B C 1
ATOM 2462 O O . HIS B 1 137 ? -8.695 11.031 6.715 1 97.38 137 HIS B O 1
ATOM 2468 N N . PHE B 1 138 ? -8.203 12.836 7.914 1 98.06 138 PHE B N 1
ATOM 2469 C CA . PHE B 1 138 ? -8.023 12.062 9.133 1 98.06 138 PHE B CA 1
ATOM 2470 C C . PHE B 1 138 ? -9.359 11.562 9.664 1 98.06 138 PHE B C 1
ATOM 2472 O O . PHE B 1 138 ? -9.43 10.477 10.25 1 98.06 138 PHE B O 1
ATOM 2479 N N . ALA B 1 139 ? -10.445 12.312 9.422 1 97.44 139 ALA B N 1
ATOM 2480 C CA . ALA B 1 139 ? -11.773 11.789 9.734 1 97.44 139 ALA B CA 1
ATOM 2481 C C . ALA B 1 139 ? -12.078 10.539 8.922 1 97.44 139 ALA B C 1
ATOM 2483 O O . ALA B 1 139 ? -12.641 9.57 9.438 1 97.44 139 ALA B O 1
ATOM 2484 N N . ASN B 1 140 ? -11.742 10.578 7.641 1 96.5 140 ASN B N 1
ATOM 2485 C CA . ASN B 1 140 ? -11.914 9.406 6.785 1 96.5 140 ASN B CA 1
ATOM 2486 C C . ASN B 1 140 ? -11.086 8.219 7.289 1 96.5 140 ASN B C 1
ATOM 2488 O O . ASN B 1 140 ? -11.578 7.09 7.328 1 96.5 140 ASN B O 1
ATOM 2492 N N . GLU B 1 141 ? -9.828 8.484 7.645 1 97.62 141 GLU B N 1
ATOM 2493 C CA . GLU B 1 141 ? -8.969 7.418 8.148 1 97.62 141 GLU B CA 1
ATOM 2494 C C . GLU B 1 141 ? -9.531 6.824 9.438 1 97.62 141 GLU B C 1
ATOM 2496 O O . GLU B 1 141 ? -9.453 5.613 9.648 1 97.62 141 GLU B O 1
ATOM 2501 N N . ALA B 1 142 ? -10.047 7.684 10.297 1 97.69 142 ALA B N 1
ATOM 2502 C CA . ALA B 1 142 ? -10.68 7.199 11.523 1 97.69 142 ALA B CA 1
ATOM 2503 C C . ALA B 1 142 ? -11.859 6.289 11.211 1 97.69 142 ALA B C 1
ATOM 2505 O O . ALA B 1 142 ? -12.039 5.254 11.859 1 97.69 142 ALA B O 1
ATOM 2506 N N . ARG B 1 143 ? -12.648 6.664 10.234 1 96.44 143 ARG B N 1
ATOM 2507 C CA . ARG B 1 143 ? -13.781 5.84 9.812 1 96.44 143 ARG B CA 1
ATOM 2508 C C . ARG B 1 143 ? -13.305 4.488 9.297 1 96.44 143 ARG B C 1
ATOM 2510 O O . ARG B 1 143 ? -13.867 3.449 9.648 1 96.44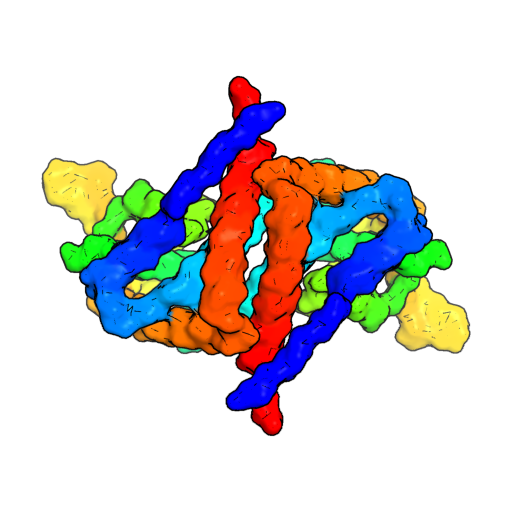 143 ARG B O 1
ATOM 2517 N N . ILE B 1 144 ? -12.281 4.457 8.492 1 96.25 144 ILE B N 1
ATOM 2518 C CA . ILE B 1 144 ? -11.688 3.248 7.934 1 96.25 144 ILE B CA 1
ATOM 2519 C C . ILE B 1 144 ? -11.305 2.291 9.062 1 96.25 144 ILE B C 1
ATOM 2521 O O . ILE B 1 144 ? -11.5 1.078 8.945 1 96.25 144 ILE B O 1
ATOM 2525 N N . LEU B 1 145 ? -10.766 2.799 10.133 1 97.88 145 LEU B N 1
ATOM 2526 C CA . LEU B 1 145 ? -10.219 1.973 11.203 1 97.88 145 LEU B CA 1
ATOM 2527 C C . LEU B 1 145 ? -11.289 1.625 12.227 1 97.88 145 LEU B C 1
ATOM 2529 O O . LEU B 1 145 ? -11.047 0.841 13.148 1 97.88 145 LEU B O 1
ATOM 2533 N N . SER B 1 146 ? -12.469 2.195 12.094 1 96.56 146 SER B N 1
ATOM 2534 C CA . SER B 1 146 ? -13.5 2.123 13.117 1 96.56 146 SER B CA 1
ATOM 2535 C C . SER B 1 146 ? -13.969 0.688 13.328 1 96.56 146 SER B C 1
ATOM 2537 O O . SER B 1 146 ? -14.555 0.365 14.367 1 96.56 146 SER B O 1
ATOM 2539 N N . GLY B 1 147 ? -13.781 -0.202 12.398 1 96 147 GLY B N 1
ATOM 2540 C CA . GLY B 1 147 ? -14.156 -1.6 12.531 1 96 147 GLY B CA 1
ATOM 2541 C C . GLY B 1 147 ? -13.141 -2.416 13.312 1 96 147 GLY B C 1
ATOM 2542 O O . GLY B 1 147 ? -13.352 -3.605 13.562 1 96 147 GLY B O 1
ATOM 2543 N N . MET B 1 148 ? -12.086 -1.842 13.719 1 97.38 148 MET B N 1
ATOM 2544 C CA . MET B 1 148 ? -11.047 -2.508 14.5 1 97.38 148 MET B CA 1
ATOM 2545 C C . MET B 1 148 ? -11.023 -1.983 15.93 1 97.38 148 MET B C 1
ATOM 2547 O O . MET B 1 148 ? -11.203 -0.786 16.156 1 97.38 148 MET B O 1
ATOM 2551 N N . SER B 1 149 ? -10.797 -2.877 16.922 1 97.56 149 SER B N 1
ATOM 2552 C CA . SER B 1 149 ? -10.641 -2.453 18.312 1 97.56 149 SER B CA 1
ATOM 2553 C C . SER B 1 149 ? -9.391 -1.608 18.484 1 97.56 149 SER B C 1
ATOM 2555 O O . SER B 1 149 ? -8.461 -1.682 17.688 1 97.56 149 SER B O 1
ATOM 2557 N N . ALA B 1 150 ? -9.367 -0.785 19.547 1 97.75 150 ALA B N 1
ATOM 2558 C CA . ALA B 1 150 ? -8.18 0.007 19.875 1 97.75 150 ALA B CA 1
ATOM 2559 C C . ALA B 1 150 ? -6.957 -0.885 20.047 1 97.75 150 ALA B C 1
ATOM 2561 O O . ALA B 1 150 ? -5.848 -0.517 19.656 1 97.75 150 ALA B O 1
ATOM 2562 N N . LYS B 1 151 ? -7.16 -2.076 20.625 1 98.25 151 LYS B N 1
ATOM 2563 C CA . LYS B 1 151 ? -6.074 -3.027 20.828 1 98.25 151 LYS B CA 1
ATOM 2564 C C . LYS B 1 151 ? -5.539 -3.553 19.5 1 98.25 151 LYS B C 1
ATOM 2566 O O . LYS B 1 151 ? -4.324 -3.633 19.297 1 98.25 151 LYS B O 1
ATOM 2571 N N . ASP B 1 152 ? -6.438 -3.922 18.562 1 98.38 152 ASP B N 1
ATOM 2572 C CA . ASP B 1 152 ? -6.035 -4.398 17.25 1 98.38 152 ASP B CA 1
ATOM 2573 C C . ASP B 1 152 ? -5.27 -3.318 16.484 1 98.38 152 ASP B C 1
ATOM 2575 O O . ASP B 1 152 ? -4.262 -3.609 15.828 1 98.38 152 ASP B O 1
ATOM 2579 N N . GLN B 1 153 ? -5.762 -2.074 16.609 1 98.69 153 GLN B N 1
ATOM 2580 C CA . GLN B 1 153 ? -5.094 -0.97 15.922 1 98.69 153 GLN B CA 1
ATOM 2581 C C . GLN B 1 153 ? -3.682 -0.767 16.453 1 98.69 153 GLN B C 1
ATOM 2583 O O . GLN B 1 153 ? -2.736 -0.604 15.688 1 98.69 153 GLN B O 1
ATOM 2588 N N . ALA B 1 154 ? -3.549 -0.791 17.781 1 98.5 154 ALA B N 1
ATOM 2589 C CA . ALA B 1 154 ? -2.236 -0.605 18.391 1 98.5 154 ALA B CA 1
ATOM 2590 C C . ALA B 1 154 ? -1.282 -1.729 18 1 98.5 154 ALA B C 1
ATOM 2592 O O . ALA B 1 154 ? -0.116 -1.479 17.672 1 98.5 154 ALA B O 1
ATOM 2593 N N . SER B 1 155 ? -1.717 -2.977 18.016 1 98.62 155 SER B N 1
ATOM 2594 C CA . SER B 1 155 ? -0.91 -4.125 17.609 1 98.62 155 SER B CA 1
ATOM 2595 C C . SER B 1 155 ? -0.515 -4.039 16.141 1 98.62 155 SER B C 1
ATOM 2597 O O . SER B 1 155 ? 0.625 -4.336 15.781 1 98.62 155 SER B O 1
ATOM 2599 N N . LEU B 1 156 ? -1.506 -3.654 15.305 1 98.81 156 LEU B N 1
ATOM 2600 C CA . LEU B 1 156 ? -1.231 -3.506 13.883 1 98.81 156 LEU B CA 1
ATOM 2601 C C . LEU B 1 156 ? -0.173 -2.436 13.641 1 98.81 156 LEU B C 1
ATOM 2603 O O . LEU B 1 156 ? 0.756 -2.641 12.852 1 98.81 156 LEU B O 1
ATOM 2607 N N . ALA B 1 157 ? -0.3 -1.288 14.305 1 98.69 157 ALA B N 1
ATOM 2608 C CA . ALA B 1 157 ? 0.688 -0.219 14.188 1 98.69 157 ALA B CA 1
ATOM 2609 C C . ALA B 1 157 ? 2.086 -0.723 14.539 1 98.69 157 ALA B C 1
ATOM 2611 O O . ALA B 1 157 ? 3.049 -0.45 13.812 1 98.69 157 ALA B O 1
ATOM 2612 N N . GLU B 1 158 ? 2.17 -1.462 15.594 1 98.25 158 GLU B N 1
ATOM 2613 C CA . GLU B 1 158 ? 3.455 -1.987 16.047 1 98.25 158 GLU B CA 1
ATOM 2614 C C . GLU B 1 158 ? 4.035 -2.973 15.039 1 98.25 158 GLU B C 1
ATOM 2616 O O . GLU B 1 158 ? 5.227 -2.926 14.727 1 98.25 158 GLU B O 1
ATOM 2621 N N . LEU B 1 159 ? 3.258 -3.852 14.547 1 98.62 159 LEU B N 1
ATOM 2622 C CA . LEU B 1 159 ? 3.727 -4.879 13.617 1 98.62 159 LEU B CA 1
ATOM 2623 C C . LEU B 1 159 ? 4.094 -4.27 12.273 1 98.62 159 LEU B C 1
ATOM 2625 O O . LEU B 1 159 ? 5.02 -4.738 11.602 1 98.62 159 LEU B O 1
ATOM 2629 N N . LEU B 1 160 ? 3.355 -3.209 11.836 1 98.62 160 LEU B N 1
ATOM 2630 C CA . LEU B 1 160 ? 3.715 -2.506 10.609 1 98.62 160 LEU B CA 1
ATOM 2631 C C . LEU B 1 160 ? 5.051 -1.786 10.766 1 98.62 160 LEU B C 1
ATOM 2633 O O . LEU B 1 160 ? 5.824 -1.692 9.812 1 98.62 160 LEU B O 1
ATOM 2637 N N . ARG B 1 161 ? 5.289 -1.243 11.945 1 97.56 161 ARG B N 1
ATOM 2638 C CA . ARG B 1 161 ? 6.605 -0.675 12.219 1 97.56 161 ARG B CA 1
ATOM 2639 C C . ARG B 1 161 ? 7.699 -1.728 12.07 1 97.56 161 ARG B C 1
ATOM 2641 O O . ARG B 1 161 ? 8.734 -1.472 11.453 1 97.56 161 ARG B O 1
ATOM 2648 N N . LYS B 1 162 ? 7.512 -2.93 12.617 1 97.56 162 LYS B N 1
ATOM 2649 C CA . LYS B 1 162 ? 8.469 -4.027 12.492 1 97.56 162 LYS B CA 1
ATOM 2650 C C . LYS B 1 162 ? 8.641 -4.445 11.039 1 97.56 162 LYS B C 1
ATOM 2652 O O . LYS B 1 162 ? 9.758 -4.762 10.609 1 97.56 162 LYS B O 1
ATOM 2657 N N . LEU B 1 163 ? 7.527 -4.477 10.289 1 98.12 163 LEU B N 1
ATOM 2658 C CA . LEU B 1 163 ? 7.598 -4.84 8.875 1 98.12 163 LEU B CA 1
ATOM 2659 C C . LEU B 1 163 ? 8.453 -3.848 8.102 1 98.12 163 LEU B C 1
ATOM 2661 O O . LEU B 1 163 ? 9.336 -4.246 7.336 1 98.12 163 LEU B O 1
ATOM 2665 N N . GLU B 1 164 ? 8.141 -2.516 8.281 1 96.06 164 GLU B N 1
ATOM 2666 C CA . GLU B 1 164 ? 8.938 -1.509 7.594 1 96.06 164 GLU B CA 1
ATOM 2667 C C . GLU B 1 164 ? 10.422 -1.676 7.902 1 96.06 164 GLU B C 1
ATOM 2669 O O . GLU B 1 164 ? 11.266 -1.601 7.004 1 96.06 164 GLU B O 1
ATOM 2674 N N . HIS B 1 165 ? 10.711 -1.91 9.141 1 95 165 HIS B N 1
ATOM 2675 C CA . HIS B 1 165 ? 12.094 -2.113 9.555 1 95 165 HIS B CA 1
ATOM 2676 C C . HIS B 1 165 ? 12.703 -3.332 8.867 1 95 165 HIS B C 1
ATOM 2678 O O . HIS B 1 165 ? 13.844 -3.287 8.406 1 95 165 HIS B O 1
ATOM 2684 N N . SER B 1 166 ? 11.977 -4.434 8.828 1 96.25 166 SER B N 1
ATOM 2685 C CA . SER B 1 166 ? 12.445 -5.656 8.188 1 96.25 166 SER B CA 1
ATOM 2686 C C . SER B 1 166 ? 12.734 -5.426 6.707 1 96.25 166 SER B C 1
ATOM 2688 O O . SER B 1 166 ? 13.742 -5.918 6.184 1 96.25 166 SER B O 1
ATOM 2690 N N . ILE B 1 167 ? 11.867 -4.707 6.004 1 95.38 167 ILE B N 1
ATOM 2691 C CA . ILE B 1 167 ? 12.047 -4.438 4.582 1 95.38 167 ILE B CA 1
ATOM 2692 C C . ILE B 1 167 ? 13.328 -3.629 4.371 1 95.38 167 ILE B C 1
ATOM 2694 O O . ILE B 1 167 ? 14.148 -3.973 3.521 1 95.38 167 ILE B O 1
ATOM 2698 N N . VAL B 1 168 ? 13.523 -2.551 5.16 1 90.81 168 VAL B N 1
ATOM 2699 C CA . VAL B 1 168 ? 14.656 -1.643 5.008 1 90.81 168 VAL B CA 1
ATOM 2700 C C . VAL B 1 168 ? 15.953 -2.387 5.305 1 90.81 168 VAL B C 1
ATOM 2702 O O . VAL B 1 168 ? 16.953 -2.205 4.602 1 90.81 168 VAL B O 1
ATOM 2705 N N . ASP B 1 169 ? 15.938 -3.199 6.293 1 89.56 169 ASP B N 1
ATOM 2706 C CA . ASP B 1 169 ? 17.125 -3.945 6.688 1 89.56 169 ASP B CA 1
ATOM 2707 C C . ASP B 1 169 ? 17.547 -4.934 5.602 1 89.56 169 ASP B C 1
ATOM 2709 O O . ASP B 1 169 ? 18.719 -5.262 5.469 1 89.56 169 ASP B O 1
ATOM 2713 N N . ASN B 1 170 ? 16.578 -5.469 4.887 1 86.75 170 ASN B N 1
ATOM 2714 C CA . ASN B 1 170 ? 16.859 -6.441 3.84 1 86.75 170 ASN B CA 1
ATOM 2715 C C . ASN B 1 170 ? 17.266 -5.754 2.537 1 86.75 170 ASN B C 1
ATOM 2717 O O . ASN B 1 170 ? 17.734 -6.41 1.606 1 86.75 170 ASN B O 1
ATOM 2721 N N . GLN B 1 171 ? 17 -4.492 2.324 1 76.69 171 GLN B N 1
ATOM 2722 C CA . GLN B 1 171 ? 17.406 -3.732 1.146 1 76.69 171 GLN B CA 1
ATOM 2723 C C . GLN B 1 171 ? 18.797 -3.152 1.322 1 76.69 171 GLN B C 1
ATOM 2725 O O . GLN B 1 171 ? 19.438 -2.734 0.349 1 76.69 171 GLN B O 1
ATOM 2730 N N . THR B 1 172 ? 19.266 -2.881 2.574 1 61.06 172 THR B N 1
ATOM 2731 C CA . THR B 1 172 ? 20.578 -2.311 2.834 1 61.06 172 THR B CA 1
ATOM 2732 C C . THR B 1 172 ? 21.672 -3.365 2.672 1 61.06 172 THR B C 1
ATOM 2734 O O . THR B 1 172 ? 21.641 -4.402 3.34 1 61.06 172 THR B O 1
ATOM 2737 N N . PRO B 1 173 ? 22.547 -3.266 1.57 1 51.78 173 PRO B N 1
ATOM 2738 C CA . PRO B 1 173 ? 23.672 -4.188 1.421 1 51.78 173 PRO B CA 1
ATOM 2739 C C . PRO B 1 173 ? 24.422 -4.422 2.732 1 51.78 173 PRO B C 1
ATOM 2741 O O . PRO B 1 173 ? 24.484 -3.523 3.574 1 51.78 173 PRO B O 1
ATOM 2744 N N . LEU B 1 174 ? 24.297 -5.664 3.373 1 41.34 174 LEU B N 1
ATOM 2745 C CA . LEU B 1 174 ? 25.25 -5.93 4.453 1 41.34 174 LEU B CA 1
ATOM 2746 C C . LEU B 1 174 ? 26.641 -5.43 4.086 1 41.34 174 LEU B C 1
ATOM 2748 O O . LEU B 1 174 ? 27.188 -5.82 3.057 1 41.34 174 LEU B O 1
ATOM 2752 N N . THR B 1 175 ? 26.781 -4.164 4.121 1 34.59 175 THR B N 1
ATOM 2753 C CA . THR B 1 175 ? 28.203 -3.906 4.043 1 34.59 175 THR B CA 1
ATOM 2754 C C . THR B 1 175 ? 28.969 -4.793 5.027 1 34.59 175 THR B C 1
ATOM 2756 O O . THR B 1 175 ? 28.484 -5.059 6.133 1 34.59 175 THR B O 1
#

pLDDT: mean 92.77, std 11.1, range [34.16, 98.81]

Solvent-accessible surface area (backbone atoms only — not comparable to full-atom values): 19081 Å² total; per-residue (Å²): 127,87,70,74,78,74,71,93,68,54,72,60,55,54,52,48,50,33,39,45,71,65,41,64,87,58,70,56,68,45,42,54,38,55,47,32,50,50,43,32,47,54,56,50,50,53,57,48,48,58,57,30,55,76,69,75,44,49,71,70,50,45,38,53,47,47,39,26,57,41,63,34,89,82,15,52,35,35,68,70,54,44,54,71,55,29,82,70,67,78,75,53,63,64,61,45,49,52,54,34,34,75,69,55,28,28,44,76,44,64,38,89,88,46,71,88,41,51,30,44,25,52,29,75,60,23,50,54,49,42,54,54,48,50,55,52,49,37,52,49,43,43,51,34,48,62,67,48,54,73,66,55,46,54,52,43,24,52,46,32,50,49,46,38,50,17,38,52,61,62,69,48,76,83,118,128,84,71,74,78,75,69,93,69,54,72,61,57,52,53,49,49,32,39,45,71,66,41,64,87,58,70,54,69,45,42,55,38,56,47,32,49,50,43,32,47,55,54,48,51,55,58,48,47,56,57,31,55,75,68,75,44,49,69,69,48,46,39,53,48,48,38,26,55,40,62,32,90,83,15,51,36,36,70,69,54,45,54,70,54,30,82,71,64,78,74,54,63,66,61,44,49,52,53,34,34,76,70,54,28,27,44,78,43,65,37,88,87,46,71,88,42,51,29,43,23,52,30,74,61,24,49,55,49,42,54,55,49,48,55,54,47,36,52,50,43,42,51,34,48,63,67,48,54,73,65,55,46,54,52,43,24,52,46,33,50,48,47,38,49,18,39,54,61,63,67,50,75,84,119

InterPro domains:
  IPR000835 MarR-type HTH domain [PF12802] (55-117)
  IPR000835 MarR-type HTH domain [PR00598] (94-109)
  IPR000835 MarR-type HTH domain [PR00598] (113-129)
  IPR000835 MarR-type HTH domain [PR00598] (143-163)
  IPR000835 MarR-type HTH domain [PS50995] (30-165)
  IPR000835 MarR-type HTH domain [SM00347] (50-153)
  IPR036388 Winged helix-like DNA-binding domain superfamily [G3DSA:1.10.10.10] (7-167)
  IPR036390 Winged helix DNA-binding domain superfamily [SSF46785] (17-166)
  IPR039422 Transcription regulators MarR/SlyA-like [PTHR33164] (34-167)

Radius of gyration: 22.41 Å; Cα contacts (8 Å, |Δi|>4): 455; chains: 2; bounding box: 56×65×50 Å

Sequence (350 aa):
MTQRPVPDRDAVDDIVDQWAHQWPELDVSPLKVLGRLHRSYLRYQASLAVVFEEHGINMASFDVLAALRRSGPPYRMTSGQLAESALVTTGGVTLRVDRLEKAGLVERERDAEDRRIVYAQLTDEGLRVIEKVAEAHFANEARILSGMSAKDQASLAELLRKLEHSIVDNQTPLTMTQRPVPDRDAVDDIVDQWAHQWPELDVSPLKVLGRLHRSYLRYQASLAVVFEEHGINMASFDVLAALRRSGPPYRMTSGQLAESALVTTGGVTLRVDRLEKAGLVERERDAEDRRIVYAQLTDEGLRVIEKVAEAHFANEARILSGMSAKDQASLAELLRKLEHSIVDNQTPLT